Protein AF-A0A832X0F0-F1 (afdb_monomer_lite)

Structure (mmCIF, N/CA/C/O backbone):
data_AF-A0A832X0F0-F1
#
_entry.id   AF-A0A832X0F0-F1
#
loop_
_atom_site.group_PDB
_atom_site.id
_atom_site.type_symbol
_atom_site.label_atom_id
_atom_site.label_alt_id
_atom_site.label_comp_id
_atom_site.label_asym_id
_atom_site.label_entity_id
_atom_site.label_seq_id
_atom_site.pdbx_PDB_ins_code
_atom_site.Cartn_x
_atom_site.Cartn_y
_atom_site.Cartn_z
_atom_site.occupancy
_atom_site.B_iso_or_equiv
_atom_site.auth_seq_id
_atom_site.auth_comp_id
_atom_site.auth_asym_id
_atom_site.auth_atom_id
_atom_site.pdbx_PDB_model_num
ATOM 1 N N . MET A 1 1 ? -17.714 -4.059 -1.000 1.00 91.06 1 MET A N 1
ATOM 2 C CA . MET A 1 1 ? -16.433 -3.688 -1.627 1.00 91.06 1 MET A CA 1
ATOM 3 C C . MET A 1 1 ? -15.461 -4.857 -1.557 1.00 91.06 1 MET A C 1
ATOM 5 O O . MET A 1 1 ? -15.333 -5.457 -0.491 1.00 91.06 1 MET A O 1
ATOM 9 N N . LYS A 1 2 ? -14.764 -5.145 -2.657 1.00 96.94 2 LYS A N 1
ATOM 10 C CA . LYS A 1 2 ? -13.580 -6.004 -2.728 1.00 96.94 2 LYS A CA 1
ATOM 11 C C . LYS A 1 2 ? -12.400 -5.226 -3.321 1.00 96.94 2 LYS A C 1
ATOM 13 O O . LYS A 1 2 ? -12.539 -4.623 -4.378 1.00 96.94 2 LYS A O 1
ATOM 18 N N . ILE A 1 3 ? -11.250 -5.213 -2.651 1.00 98.25 3 ILE A N 1
ATOM 19 C CA . ILE A 1 3 ? -10.052 -4.456 -3.069 1.00 98.25 3 ILE A CA 1
ATOM 20 C C . ILE A 1 3 ? -8.960 -5.403 -3.583 1.00 98.25 3 ILE A C 1
ATOM 22 O O . ILE A 1 3 ? -8.649 -6.402 -2.936 1.00 98.25 3 ILE A O 1
ATOM 26 N N . ALA A 1 4 ? -8.346 -5.086 -4.722 1.00 98.31 4 ALA A N 1
ATOM 27 C CA . ALA A 1 4 ? -7.072 -5.683 -5.105 1.00 98.31 4 ALA A CA 1
ATOM 28 C C . ALA A 1 4 ? -5.912 -4.929 -4.443 1.00 98.31 4 ALA A C 1
ATOM 30 O O . ALA A 1 4 ? -5.816 -3.708 -4.574 1.00 98.31 4 ALA A O 1
ATOM 31 N N . LEU A 1 5 ? -5.047 -5.663 -3.744 1.00 98.50 5 LEU A N 1
ATOM 32 C CA . LEU A 1 5 ? -3.832 -5.154 -3.112 1.00 98.50 5 LEU A CA 1
ATOM 33 C C . LEU A 1 5 ? -2.629 -5.719 -3.862 1.00 98.50 5 LEU A C 1
ATOM 35 O O . LEU A 1 5 ? -2.293 -6.892 -3.711 1.00 98.50 5 LEU A O 1
ATOM 39 N N . ASP A 1 6 ? -2.008 -4.889 -4.688 1.00 97.62 6 ASP A N 1
ATOM 40 C CA . ASP A 1 6 ? -0.905 -5.279 -5.554 1.00 97.62 6 ASP A CA 1
ATOM 41 C C . ASP A 1 6 ? 0.408 -4.629 -5.112 1.00 97.62 6 ASP A C 1
ATOM 43 O O . ASP A 1 6 ? 0.458 -3.435 -4.812 1.00 97.62 6 ASP A O 1
ATOM 47 N N . ARG A 1 7 ? 1.485 -5.418 -5.089 1.00 96.44 7 ARG A N 1
ATOM 48 C CA . ARG A 1 7 ? 2.845 -4.907 -4.878 1.00 96.44 7 ARG A CA 1
ATOM 49 C C . ARG A 1 7 ? 3.513 -4.643 -6.219 1.00 96.44 7 ARG A C 1
ATOM 51 O O . ARG A 1 7 ? 3.455 -5.497 -7.105 1.00 96.44 7 ARG A O 1
ATOM 58 N N . GLY A 1 8 ? 4.248 -3.549 -6.341 1.00 94.06 8 GLY A N 1
ATOM 59 C CA . GLY A 1 8 ? 5.190 -3.381 -7.440 1.00 94.06 8 GLY A CA 1
ATOM 60 C C . GLY A 1 8 ? 6.175 -4.555 -7.533 1.00 94.06 8 GLY A C 1
ATOM 61 O O . GLY A 1 8 ? 6.558 -5.141 -6.515 1.00 94.06 8 GLY A O 1
ATOM 62 N N . HIS A 1 9 ? 6.594 -4.884 -8.757 1.00 95.88 9 HIS A N 1
ATOM 63 C CA . HIS A 1 9 ? 7.715 -5.799 -9.025 1.00 95.88 9 HIS A CA 1
ATOM 64 C C . HIS A 1 9 ? 7.503 -7.252 -8.532 1.00 95.88 9 HIS A C 1
ATOM 66 O O . HIS A 1 9 ? 6.384 -7.771 -8.564 1.00 95.88 9 HIS A O 1
ATOM 72 N N . ALA A 1 10 ? 8.584 -7.929 -8.115 1.00 96.06 10 ALA A N 1
ATOM 73 C CA . ALA A 1 10 ? 8.652 -9.336 -7.697 1.00 96.06 10 ALA A CA 1
ATOM 74 C C . ALA A 1 10 ? 8.361 -10.378 -8.791 1.00 96.06 10 ALA A C 1
ATOM 76 O O . ALA A 1 10 ? 7.975 -11.505 -8.470 1.00 96.06 10 ALA A O 1
ATOM 77 N N . ALA A 1 11 ? 8.540 -10.021 -10.061 1.00 96.19 11 ALA A N 1
ATOM 78 C CA . ALA A 1 11 ? 8.387 -10.934 -11.187 1.00 96.19 11 ALA A CA 1
ATOM 79 C C . ALA A 1 11 ? 9.744 -11.262 -11.822 1.00 96.19 11 ALA A C 1
ATOM 81 O O . ALA A 1 11 ? 10.676 -10.466 -11.768 1.00 96.19 11 ALA A O 1
ATOM 82 N N . ILE A 1 12 ? 9.846 -12.437 -12.440 1.00 96.06 12 ILE A N 1
ATOM 83 C CA . ILE A 1 12 ? 11.002 -12.807 -13.260 1.00 96.06 12 ILE A CA 1
ATOM 84 C C . ILE A 1 12 ? 10.729 -12.352 -14.692 1.00 96.06 12 ILE A C 1
ATOM 86 O O . ILE A 1 12 ? 9.667 -12.649 -15.243 1.00 96.06 12 ILE A O 1
ATOM 90 N N . ASN A 1 13 ? 11.681 -11.640 -15.288 1.00 94.88 13 ASN A N 1
ATOM 91 C CA . ASN A 1 13 ? 11.659 -11.310 -16.703 1.00 94.88 13 ASN A CA 1
ATOM 92 C C . ASN A 1 13 ? 11.733 -12.614 -17.520 1.00 94.88 13 ASN A C 1
ATOM 94 O O . ASN A 1 13 ? 12.712 -13.352 -17.375 1.00 94.88 13 ASN A O 1
ATOM 98 N N . PRO A 1 14 ? 10.735 -12.918 -18.366 1.00 94.19 14 PRO A N 1
ATOM 99 C CA . PRO A 1 14 ? 10.694 -14.176 -19.107 1.00 94.19 14 PRO A CA 1
ATOM 100 C C . PRO A 1 14 ? 11.805 -14.298 -20.159 1.00 94.19 14 PRO A C 1
ATOM 102 O O . PRO A 1 14 ? 12.195 -15.414 -20.488 1.00 94.19 14 PRO A O 1
ATOM 105 N N . ASP A 1 15 ? 12.337 -13.177 -20.651 1.00 95.25 15 ASP A N 1
ATOM 106 C CA . ASP A 1 15 ? 13.356 -13.149 -21.701 1.00 95.25 15 ASP A CA 1
ATOM 107 C C . ASP A 1 15 ? 14.773 -13.292 -21.132 1.00 95.25 15 ASP A C 1
ATOM 109 O O . ASP A 1 15 ? 15.651 -13.875 -21.766 1.00 95.25 15 ASP A O 1
ATOM 113 N N . THR A 1 16 ? 15.018 -12.751 -19.935 1.00 95.88 16 THR A N 1
ATOM 114 C CA . THR A 1 16 ? 16.370 -12.682 -19.346 1.00 95.88 16 THR A CA 1
ATOM 115 C C . THR A 1 16 ? 16.552 -13.544 -18.101 1.00 95.88 16 THR A C 1
ATOM 117 O O . THR A 1 16 ? 17.680 -13.730 -17.649 1.00 95.88 16 THR A O 1
ATOM 120 N N . GLY A 1 17 ? 15.465 -14.038 -17.502 1.00 95.38 17 GLY A N 1
ATOM 121 C CA . GLY A 1 17 ? 15.493 -14.723 -16.208 1.00 95.38 17 GLY A CA 1
ATOM 122 C C . GLY A 1 17 ? 15.828 -13.806 -15.025 1.00 95.38 17 GLY A C 1
ATOM 123 O O . GLY A 1 17 ? 15.947 -14.280 -13.895 1.00 95.38 17 GLY A O 1
ATOM 124 N N . TRP A 1 18 ? 15.979 -12.497 -15.253 1.00 96.00 18 TRP A N 1
ATOM 125 C CA . TRP A 1 18 ? 16.276 -11.531 -14.202 1.00 96.00 18 TRP A CA 1
ATOM 126 C C . TRP A 1 18 ? 15.060 -11.332 -13.295 1.00 96.00 18 TRP A C 1
ATOM 128 O O . TRP A 1 18 ? 13.963 -11.036 -13.768 1.00 96.00 18 TRP A O 1
ATOM 138 N N . PHE A 1 19 ? 15.250 -11.488 -11.988 1.00 97.00 19 PHE A N 1
ATOM 139 C CA . PHE A 1 19 ? 14.234 -11.153 -10.996 1.00 97.00 19 PHE A CA 1
ATOM 140 C C . PHE A 1 19 ? 14.183 -9.641 -10.799 1.00 97.00 19 PHE A C 1
ATOM 142 O O . PHE A 1 19 ? 15.223 -9.045 -10.541 1.00 97.00 19 PHE A O 1
ATOM 149 N N . ASP A 1 20 ? 12.990 -9.055 -10.871 1.00 97.25 20 ASP A N 1
ATOM 150 C CA . ASP A 1 20 ? 12.751 -7.630 -10.662 1.00 97.25 20 ASP A CA 1
ATOM 151 C C . ASP A 1 20 ? 12.514 -7.306 -9.181 1.00 97.25 20 ASP A C 1
ATOM 153 O O . ASP A 1 20 ? 11.427 -7.591 -8.656 1.00 97.25 20 ASP A O 1
ATOM 157 N N . PRO A 1 21 ? 13.495 -6.705 -8.481 1.00 97.62 21 PRO A N 1
ATOM 158 C CA . PRO A 1 21 ? 13.312 -6.303 -7.100 1.00 97.62 21 PRO A CA 1
ATOM 159 C C . PRO A 1 21 ? 12.627 -4.932 -6.965 1.00 97.62 21 PRO A C 1
ATOM 161 O O . PRO A 1 21 ? 12.306 -4.534 -5.839 1.00 97.62 21 PRO A O 1
ATOM 164 N N . GLY A 1 22 ? 12.428 -4.207 -8.070 1.00 97.56 22 GLY A N 1
ATOM 165 C CA . GLY A 1 22 ? 12.189 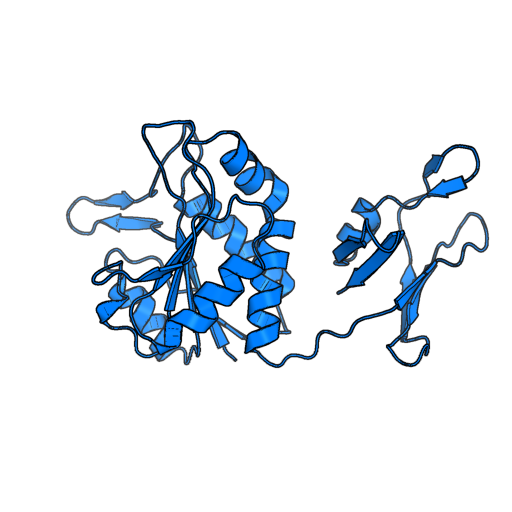-2.767 -8.061 1.00 97.56 22 GLY A CA 1
ATOM 166 C C . GLY A 1 22 ? 13.413 -1.983 -7.596 1.00 97.56 22 GLY A C 1
ATOM 167 O O . GLY A 1 22 ? 14.557 -2.412 -7.768 1.00 97.56 22 GLY A O 1
ATOM 168 N N . ALA A 1 23 ? 13.189 -0.822 -6.992 1.00 98.25 23 ALA A N 1
ATOM 169 C CA . ALA A 1 23 ? 14.255 -0.022 -6.415 1.00 98.25 23 ALA A CA 1
ATOM 170 C C . ALA A 1 23 ? 14.973 -0.745 -5.257 1.00 98.25 23 ALA A C 1
ATOM 172 O O . ALA A 1 23 ? 14.368 -1.462 -4.455 1.00 98.25 23 ALA A O 1
ATOM 173 N N . VAL A 1 24 ? 16.289 -0.525 -5.145 1.00 98.25 24 VAL A N 1
ATOM 174 C CA . VAL A 1 24 ? 17.159 -1.196 -4.165 1.00 98.25 24 VAL A CA 1
ATOM 175 C C . VAL A 1 24 ? 17.975 -0.175 -3.375 1.00 98.25 24 VAL A C 1
ATOM 177 O O . VAL A 1 24 ? 18.575 0.732 -3.949 1.00 98.25 24 VAL A O 1
ATOM 180 N N . ASN A 1 25 ? 18.038 -0.350 -2.053 1.00 97.81 25 ASN A N 1
ATOM 181 C CA . ASN A 1 25 ? 18.953 0.370 -1.167 1.00 97.81 25 ASN A CA 1
ATOM 182 C C . ASN A 1 25 ? 19.651 -0.622 -0.222 1.00 97.81 25 ASN A C 1
ATOM 184 O O . ASN A 1 25 ? 19.080 -1.071 0.779 1.00 97.81 25 ASN A O 1
ATOM 188 N N . GLY A 1 26 ? 20.889 -0.999 -0.556 1.00 96.50 26 GLY A N 1
ATOM 189 C CA . GLY A 1 26 ? 21.634 -2.026 0.169 1.00 96.50 26 GLY A CA 1
ATOM 190 C C . GLY A 1 26 ? 20.894 -3.365 0.148 1.00 96.50 26 GLY A C 1
ATOM 191 O O . GLY A 1 26 ? 20.701 -3.953 -0.908 1.00 96.50 26 GLY A O 1
ATOM 192 N N . LYS A 1 27 ? 20.463 -3.843 1.321 1.00 97.56 27 LYS A N 1
ATOM 193 C CA . LYS A 1 27 ? 19.698 -5.097 1.469 1.00 97.56 27 LYS A CA 1
ATOM 194 C C . LYS A 1 27 ? 18.180 -4.933 1.319 1.00 97.56 27 LYS A C 1
ATOM 196 O O . LYS A 1 27 ? 17.451 -5.920 1.417 1.00 97.56 27 LYS A O 1
ATOM 201 N N . TYR A 1 28 ? 17.692 -3.701 1.190 1.00 98.44 28 TYR A N 1
ATOM 202 C CA . TYR A 1 28 ? 16.266 -3.403 1.127 1.00 98.44 28 TYR A CA 1
ATOM 203 C C . TYR A 1 28 ? 15.821 -3.303 -0.326 1.00 98.44 28 TYR A C 1
ATOM 205 O O . TYR A 1 28 ? 16.454 -2.612 -1.122 1.00 98.44 28 TYR A O 1
ATOM 213 N N . HIS A 1 29 ? 14.719 -3.973 -0.640 1.00 98.62 29 HIS A N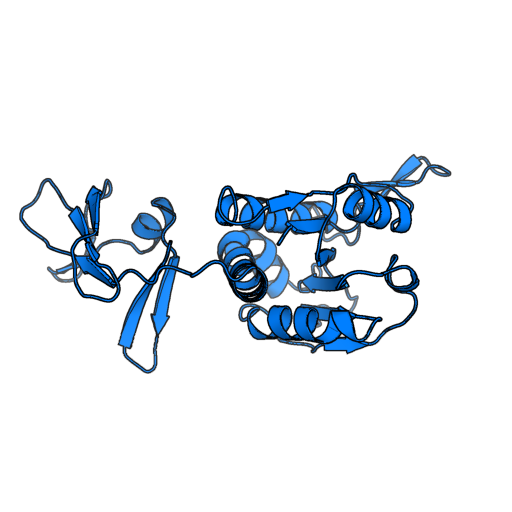 1
ATOM 214 C CA . HIS A 1 29 ? 14.164 -4.057 -1.983 1.00 98.62 29 HIS A CA 1
ATOM 215 C C . HIS A 1 29 ? 12.715 -3.572 -1.950 1.00 98.62 29 HIS A C 1
ATOM 217 O O . HIS A 1 29 ? 11.963 -3.934 -1.037 1.00 98.62 29 HIS A O 1
ATOM 223 N N . GLU A 1 30 ? 12.329 -2.768 -2.934 1.00 98.75 30 GLU A N 1
ATOM 224 C CA . GLU A 1 30 ? 10.995 -2.182 -3.059 1.00 98.75 30 GLU A CA 1
ATOM 225 C C . GLU A 1 30 ? 9.898 -3.240 -2.949 1.00 98.75 30 GLU A C 1
ATOM 227 O O . GLU A 1 30 ? 9.003 -3.112 -2.112 1.00 98.75 30 GLU A O 1
ATOM 232 N N . HIS A 1 31 ? 10.008 -4.328 -3.715 1.00 98.31 31 HIS A N 1
ATOM 233 C CA . HIS A 1 31 ? 8.974 -5.360 -3.746 1.00 98.31 31 HIS A CA 1
ATOM 234 C C . HIS A 1 31 ? 8.683 -5.962 -2.357 1.00 98.31 31 HIS A C 1
ATOM 236 O O . HIS A 1 31 ? 7.541 -6.298 -2.038 1.00 98.31 31 HIS A O 1
ATOM 242 N N . ALA A 1 32 ? 9.716 -6.100 -1.519 1.00 98.62 32 ALA A N 1
ATOM 243 C CA . ALA A 1 32 ? 9.612 -6.679 -0.185 1.00 98.62 32 ALA A CA 1
ATOM 244 C C . ALA A 1 32 ? 9.023 -5.679 0.818 1.00 98.62 32 ALA A C 1
ATOM 246 O O . ALA A 1 32 ? 8.212 -6.049 1.667 1.00 98.62 32 ALA A O 1
ATOM 247 N N . LEU A 1 33 ? 9.399 -4.403 0.709 1.00 98.75 33 LEU A N 1
ATOM 248 C CA . LEU A 1 33 ? 8.846 -3.335 1.539 1.00 98.75 33 LEU A CA 1
ATOM 249 C C . LEU A 1 33 ? 7.360 -3.097 1.219 1.00 98.75 33 LEU A C 1
ATOM 251 O O . LEU A 1 33 ? 6.552 -3.012 2.145 1.00 98.75 33 LEU A O 1
ATOM 255 N N . ALA A 1 34 ? 6.990 -3.069 -0.066 1.00 98.69 34 ALA A N 1
ATOM 256 C CA . ALA A 1 34 ? 5.602 -2.958 -0.512 1.00 98.69 34 ALA A CA 1
ATOM 257 C C . ALA A 1 34 ? 4.759 -4.152 -0.034 1.00 98.69 34 ALA A C 1
ATOM 259 O O . ALA A 1 34 ? 3.673 -3.954 0.514 1.00 98.69 34 ALA A O 1
ATOM 260 N N . GLN A 1 35 ? 5.284 -5.383 -0.144 1.00 98.62 35 GLN A N 1
ATOM 261 C CA . GLN A 1 35 ? 4.612 -6.568 0.400 1.00 98.62 35 GLN A CA 1
ATOM 262 C C . GLN A 1 35 ? 4.380 -6.448 1.908 1.00 98.62 35 GLN A C 1
ATOM 264 O O . GLN A 1 35 ? 3.277 -6.712 2.371 1.00 98.62 35 GLN A O 1
ATOM 269 N N . GLY A 1 36 ? 5.381 -5.994 2.668 1.00 98.62 36 GLY A N 1
ATOM 270 C CA . GLY A 1 36 ? 5.240 -5.828 4.113 1.00 98.62 36 GLY A CA 1
ATOM 271 C C . GLY A 1 36 ? 4.125 -4.852 4.503 1.00 98.62 36 GLY A C 1
ATOM 272 O O . GLY A 1 36 ? 3.456 -5.063 5.509 1.00 98.62 36 GLY A O 1
ATOM 273 N N . VAL A 1 37 ? 3.889 -3.797 3.715 1.00 98.69 37 VAL A N 1
ATOM 274 C CA . VAL A 1 37 ? 2.753 -2.883 3.935 1.00 98.69 37 VAL A CA 1
ATOM 275 C C . VAL A 1 37 ? 1.424 -3.572 3.612 1.00 98.69 37 VAL A C 1
ATOM 277 O O . VAL A 1 37 ? 0.475 -3.450 4.386 1.00 98.69 37 VAL A O 1
ATOM 280 N N . ILE A 1 38 ? 1.353 -4.329 2.512 1.00 98.75 38 ILE A N 1
ATOM 281 C CA . ILE A 1 38 ? 0.160 -5.105 2.136 1.00 98.75 38 ILE A CA 1
ATOM 282 C C . ILE A 1 38 ? -0.194 -6.138 3.209 1.00 98.75 38 ILE A C 1
ATOM 284 O O . ILE A 1 38 ? -1.366 -6.260 3.561 1.00 98.75 38 ILE A O 1
ATOM 288 N N . ASP A 1 39 ? 0.794 -6.830 3.773 1.00 98.50 39 ASP A N 1
ATOM 289 C CA . ASP A 1 39 ? 0.580 -7.809 4.841 1.00 98.50 39 ASP A CA 1
ATOM 290 C C . ASP A 1 39 ? -0.067 -7.162 6.075 1.00 98.50 39 ASP A C 1
ATOM 292 O O . ASP A 1 39 ? -1.009 -7.716 6.647 1.00 98.50 39 ASP A O 1
ATOM 296 N N . GLU A 1 40 ? 0.377 -5.960 6.460 1.00 96.94 40 GLU A N 1
ATOM 297 C CA . GLU A 1 40 ? -0.234 -5.205 7.561 1.00 96.94 40 GLU A CA 1
ATOM 298 C C . GLU A 1 40 ? -1.649 -4.707 7.231 1.00 96.94 40 GLU A C 1
ATOM 300 O O . GLU A 1 40 ? -2.528 -4.735 8.097 1.00 96.94 40 GLU A O 1
ATOM 305 N N . ILE A 1 41 ? -1.914 -4.302 5.983 1.00 97.75 41 ILE A N 1
ATOM 306 C CA . ILE A 1 41 ? -3.275 -3.961 5.537 1.00 97.75 41 ILE A CA 1
ATOM 307 C C . ILE A 1 41 ? -4.179 -5.191 5.668 1.00 97.75 41 ILE A C 1
ATOM 309 O O . ILE A 1 41 ? -5.243 -5.103 6.279 1.00 97.75 41 ILE A O 1
ATOM 313 N N . ILE A 1 42 ? -3.744 -6.345 5.151 1.00 97.69 42 ILE A N 1
ATOM 314 C CA . ILE A 1 42 ? -4.502 -7.602 5.178 1.00 97.69 42 ILE A CA 1
ATOM 315 C C . ILE A 1 42 ? -4.852 -7.999 6.609 1.00 97.69 42 ILE A C 1
ATOM 317 O O . ILE A 1 42 ? -6.008 -8.327 6.871 1.00 97.69 42 ILE A O 1
ATOM 321 N N . LYS A 1 43 ? -3.896 -7.933 7.545 1.00 91.69 43 LYS A N 1
ATOM 322 C CA . LYS A 1 43 ? -4.152 -8.228 8.966 1.00 91.69 43 LYS A CA 1
ATOM 323 C C . LYS A 1 43 ? -5.301 -7.387 9.524 1.00 91.69 43 LYS A C 1
ATOM 325 O O . LYS A 1 43 ? -6.152 -7.927 10.223 1.00 91.69 43 LYS A O 1
ATOM 330 N N . LYS A 1 44 ? -5.343 -6.095 9.189 1.00 87.56 44 LYS A N 1
ATOM 331 C CA . LYS A 1 44 ? -6.329 -5.132 9.707 1.00 87.56 44 LYS A CA 1
ATOM 332 C C . LYS A 1 44 ? -7.708 -5.264 9.069 1.00 87.56 44 LYS A C 1
ATOM 334 O O . LYS A 1 44 ? -8.712 -5.054 9.745 1.00 87.56 44 LYS A O 1
ATOM 339 N N . ILE A 1 45 ? -7.768 -5.604 7.782 1.00 91.50 45 ILE A N 1
ATOM 340 C CA . ILE A 1 45 ? -9.040 -5.709 7.052 1.00 91.50 45 ILE A CA 1
ATOM 341 C C . ILE A 1 45 ? -9.620 -7.122 7.025 1.00 91.50 45 ILE A C 1
ATOM 343 O O . ILE A 1 45 ? -10.742 -7.308 6.548 1.00 91.50 45 ILE A O 1
ATOM 347 N N . LYS A 1 46 ? -8.876 -8.124 7.508 1.00 88.75 46 LYS A N 1
ATOM 348 C CA . LYS A 1 46 ? -9.320 -9.519 7.545 1.00 88.75 46 LYS A CA 1
ATOM 349 C C . LYS A 1 46 ? -10.699 -9.613 8.203 1.00 88.75 46 LYS A C 1
ATOM 351 O O . LYS A 1 46 ? -10.911 -9.078 9.285 1.00 88.75 46 LYS A O 1
ATOM 356 N N . ASN A 1 47 ? -11.631 -10.295 7.540 1.00 86.38 47 ASN A N 1
ATOM 357 C CA . ASN A 1 47 ? -13.039 -10.446 7.943 1.00 86.38 47 ASN A CA 1
ATOM 358 C C . ASN A 1 47 ? -13.883 -9.152 7.957 1.00 86.38 47 ASN A C 1
ATOM 360 O O . ASN A 1 47 ? -15.081 -9.238 8.208 1.00 86.38 47 ASN A O 1
ATOM 364 N N . LYS A 1 48 ? -13.302 -7.978 7.670 1.00 87.88 48 LYS A N 1
ATOM 365 C CA . LYS A 1 48 ? -14.010 -6.688 7.584 1.00 87.88 48 LYS A CA 1
ATOM 366 C C . LYS A 1 48 ? -14.248 -6.271 6.127 1.00 87.88 48 LYS A C 1
ATOM 368 O O . LYS A 1 48 ? -15.333 -5.821 5.775 1.00 87.88 48 LYS A O 1
ATOM 373 N N . ILE A 1 49 ? -13.237 -6.432 5.269 1.00 92.62 49 ILE A N 1
ATOM 374 C CA . ILE A 1 49 ? -13.273 -6.051 3.851 1.00 92.62 49 ILE A CA 1
ATOM 375 C C . ILE A 1 49 ? -12.715 -7.204 3.015 1.00 92.62 49 ILE A C 1
ATOM 377 O O . ILE A 1 49 ? -11.638 -7.730 3.298 1.00 92.62 49 ILE A O 1
ATOM 381 N N . ASN A 1 50 ? -13.434 -7.585 1.957 1.00 96.56 50 ASN A N 1
ATOM 382 C CA . ASN A 1 50 ? -12.961 -8.601 1.021 1.00 96.56 50 ASN A CA 1
ATOM 383 C C . ASN A 1 50 ? -11.754 -8.074 0.238 1.00 96.56 50 ASN A C 1
ATOM 385 O O . ASN A 1 50 ? -11.747 -6.929 -0.214 1.00 96.56 50 ASN A O 1
ATOM 389 N N . PHE A 1 51 ? -10.751 -8.917 0.015 1.00 98.38 51 PHE A N 1
ATOM 390 C CA . PHE A 1 51 ? -9.564 -8.531 -0.742 1.00 98.38 51 PHE A CA 1
ATOM 391 C C . PHE A 1 51 ? -9.101 -9.635 -1.692 1.00 98.38 51 PHE A C 1
ATOM 393 O O . PHE A 1 51 ? -9.528 -10.788 -1.599 1.00 98.38 51 PHE A O 1
ATOM 400 N N . PHE A 1 52 ? -8.235 -9.260 -2.625 1.00 98.50 52 PHE A N 1
ATOM 401 C CA . PHE A 1 52 ? -7.502 -10.158 -3.508 1.00 98.50 52 PHE A CA 1
ATOM 402 C C . PHE A 1 52 ? -6.070 -9.640 -3.670 1.00 98.50 52 PHE A C 1
ATOM 404 O O . PHE A 1 52 ? -5.857 -8.432 -3.743 1.00 98.50 52 PHE A O 1
ATOM 411 N N . VAL A 1 53 ? -5.094 -10.543 -3.726 1.00 98.25 53 VAL A N 1
ATOM 412 C CA . VAL A 1 53 ? -3.687 -10.207 -3.981 1.00 98.25 53 VAL A CA 1
ATOM 413 C C . VAL A 1 53 ? -3.304 -10.847 -5.315 1.00 98.25 53 VAL A C 1
ATOM 415 O O . VAL A 1 53 ? -3.204 -12.076 -5.364 1.00 98.25 53 VAL A O 1
ATOM 418 N N . PRO A 1 54 ? -3.131 -10.060 -6.394 1.00 96.25 54 PRO A N 1
ATOM 419 C CA . PRO A 1 54 ? -2.701 -10.583 -7.687 1.00 96.25 54 PRO A CA 1
ATOM 420 C C . PRO A 1 54 ? -1.344 -11.277 -7.603 1.00 96.25 54 PRO A C 1
ATOM 422 O O . PRO A 1 54 ? -0.478 -10.898 -6.804 1.00 96.25 54 PRO A O 1
ATOM 425 N N . LYS A 1 55 ? -1.123 -12.278 -8.457 1.00 93.50 55 LYS A N 1
ATOM 426 C CA . LYS A 1 55 ? 0.198 -12.904 -8.554 1.00 93.50 55 LYS A CA 1
ATOM 427 C C . LYS A 1 55 ? 1.199 -11.931 -9.188 1.00 93.50 55 LYS A C 1
ATOM 429 O O . LYS A 1 55 ? 0.835 -11.157 -10.074 1.00 93.50 55 LYS A O 1
ATOM 434 N N . PRO A 1 56 ? 2.477 -11.956 -8.777 1.00 92.00 56 PRO A N 1
ATOM 435 C CA . PRO A 1 56 ? 3.515 -11.226 -9.488 1.00 92.00 56 PRO A CA 1
ATOM 436 C C . PRO A 1 56 ? 3.707 -11.804 -10.884 1.00 92.00 56 PRO A C 1
ATOM 438 O O . PRO A 1 56 ? 4.042 -12.979 -11.039 1.00 92.00 56 PRO A O 1
ATOM 441 N N . THR A 1 57 ? 3.524 -10.964 -11.893 1.00 93.06 57 THR A N 1
ATOM 442 C CA . THR A 1 57 ? 3.799 -11.287 -13.294 1.00 93.06 57 THR A CA 1
ATOM 443 C C . THR A 1 57 ? 4.543 -10.129 -13.936 1.00 93.06 57 THR A C 1
ATOM 445 O O . THR A 1 57 ? 4.343 -8.975 -13.555 1.00 93.06 57 THR A O 1
ATOM 448 N N . TRP A 1 58 ? 5.401 -10.435 -14.914 1.00 91.38 58 TRP A N 1
ATOM 449 C CA . TRP A 1 58 ? 6.190 -9.418 -15.615 1.00 91.38 58 TRP A CA 1
ATOM 450 C C . TRP A 1 58 ? 5.292 -8.402 -16.336 1.00 91.38 58 TRP A C 1
ATOM 452 O O . TRP A 1 58 ? 5.508 -7.197 -16.245 1.00 91.38 58 TRP A O 1
ATOM 462 N N . ASP A 1 59 ? 4.228 -8.877 -16.992 1.00 90.88 59 ASP A N 1
ATOM 463 C CA . ASP A 1 59 ? 3.198 -7.999 -17.543 1.00 90.88 59 ASP A CA 1
ATOM 464 C C . ASP A 1 59 ? 2.220 -7.555 -16.446 1.00 90.88 59 ASP A C 1
ATOM 466 O O . ASP A 1 59 ? 1.409 -8.343 -15.949 1.00 90.88 59 ASP A O 1
ATOM 470 N N . THR A 1 60 ? 2.262 -6.270 -16.097 1.00 89.81 60 THR A N 1
ATOM 471 C CA . THR A 1 60 ? 1.382 -5.663 -15.088 1.00 89.81 60 THR A CA 1
ATOM 472 C C . THR A 1 60 ? -0.090 -5.650 -15.496 1.00 89.81 60 THR A C 1
ATOM 474 O O . THR A 1 60 ? -0.962 -5.664 -14.627 1.00 89.81 60 THR A O 1
ATOM 477 N N . ARG A 1 61 ? -0.406 -5.721 -16.797 1.00 92.25 61 ARG A N 1
ATOM 478 C CA . ARG A 1 61 ? -1.796 -5.840 -17.275 1.00 92.25 61 ARG A CA 1
ATOM 479 C C . ARG A 1 61 ? -2.417 -7.170 -16.864 1.00 92.25 61 ARG A C 1
ATOM 481 O O . ARG A 1 61 ? -3.611 -7.223 -16.585 1.00 92.25 61 ARG A O 1
ATOM 488 N N . THR A 1 62 ? -1.612 -8.231 -16.786 1.00 94.12 62 THR A N 1
ATOM 489 C CA . THR A 1 62 ? -2.072 -9.552 -16.333 1.00 94.12 62 THR A CA 1
ATOM 490 C C . THR A 1 62 ? -2.520 -9.495 -14.872 1.00 94.12 62 THR A C 1
ATOM 492 O O . THR A 1 62 ? -3.615 -9.951 -14.555 1.00 94.12 62 THR A O 1
ATOM 495 N N . ARG A 1 63 ? -1.750 -8.824 -14.008 1.00 94.94 63 ARG A N 1
ATOM 496 C CA . ARG A 1 63 ? -2.069 -8.617 -12.580 1.00 94.94 63 ARG A CA 1
ATOM 497 C C . ARG A 1 63 ? -3.385 -7.857 -12.399 1.00 94.94 63 ARG A C 1
ATOM 499 O O . ARG A 1 63 ? -4.239 -8.253 -11.606 1.00 94.94 63 ARG A O 1
ATOM 506 N N . TYR A 1 64 ? -3.582 -6.809 -13.200 1.00 94.81 64 TYR A N 1
ATOM 507 C CA . TYR A 1 64 ? -4.840 -6.067 -13.233 1.00 94.81 64 TYR A CA 1
ATOM 508 C C . TYR A 1 64 ? -6.020 -6.940 -13.685 1.00 94.81 64 TYR A C 1
ATOM 510 O O . TYR A 1 64 ? -7.067 -6.961 -13.039 1.00 94.81 64 TYR A O 1
ATOM 518 N N . ASN A 1 65 ? -5.851 -7.713 -14.758 1.00 95.62 65 ASN A N 1
ATOM 519 C CA . ASN A 1 65 ? -6.897 -8.603 -15.258 1.00 95.62 65 ASN A CA 1
ATOM 520 C C . ASN A 1 65 ? -7.264 -9.703 -14.249 1.00 95.62 65 ASN A C 1
ATOM 522 O O . ASN A 1 65 ? -8.446 -10.012 -14.114 1.00 95.62 65 ASN A O 1
ATOM 526 N N . GLU A 1 66 ? -6.300 -10.248 -13.497 1.00 96.50 66 GLU A N 1
ATOM 527 C CA . GLU A 1 66 ? -6.584 -11.183 -12.398 1.00 96.50 66 GLU A CA 1
ATOM 528 C C . GLU A 1 66 ? -7.499 -10.548 -11.340 1.00 96.50 66 GLU A C 1
ATOM 530 O O . GLU A 1 66 ? -8.441 -11.192 -10.873 1.00 96.50 66 GLU A O 1
ATOM 535 N N . ALA A 1 67 ? -7.272 -9.278 -10.983 1.00 97.06 67 ALA A N 1
ATOM 536 C CA . ALA A 1 67 ? -8.136 -8.558 -10.049 1.00 97.06 67 ALA A CA 1
ATOM 537 C C . ALA A 1 67 ? -9.566 -8.384 -10.585 1.00 97.06 67 ALA A C 1
ATOM 539 O O . ALA A 1 67 ? -10.527 -8.595 -9.843 1.00 97.06 67 ALA A O 1
ATOM 540 N N . ILE A 1 68 ? -9.716 -8.057 -11.871 1.00 97.19 68 ILE A N 1
ATOM 541 C CA . ILE A 1 68 ? -11.030 -7.940 -12.519 1.00 97.19 68 ILE A CA 1
ATOM 542 C C . ILE A 1 68 ? -11.755 -9.287 -12.545 1.00 97.19 68 ILE A C 1
ATOM 544 O O . ILE A 1 68 ? -12.919 -9.364 -12.158 1.00 97.19 68 ILE A O 1
ATOM 548 N N . GLN A 1 69 ? -11.066 -10.365 -12.921 1.00 97.62 69 GLN A N 1
ATOM 549 C CA . GLN A 1 69 ? -11.624 -11.723 -12.913 1.00 97.62 69 GLN A CA 1
ATOM 550 C C . GLN A 1 69 ? -12.037 -12.179 -11.506 1.00 97.62 69 GLN A C 1
ATOM 552 O O . GLN A 1 69 ? -12.965 -12.969 -11.357 1.00 97.62 69 GLN A O 1
ATOM 557 N N . ASN A 1 70 ? -11.387 -11.648 -10.468 1.00 98.12 70 ASN A N 1
ATOM 558 C CA . ASN A 1 70 ? -11.734 -11.894 -9.071 1.00 98.12 70 ASN A CA 1
ATOM 559 C C . ASN A 1 70 ? -12.849 -10.980 -8.534 1.00 98.12 70 ASN A C 1
ATOM 561 O O . ASN A 1 70 ? -13.167 -11.069 -7.343 1.00 98.12 70 ASN A O 1
ATOM 565 N N . GLY A 1 71 ? -13.448 -10.128 -9.369 1.00 97.62 71 GLY A N 1
ATOM 566 C CA . GLY A 1 71 ? -14.552 -9.251 -8.983 1.00 97.62 71 GLY A CA 1
ATOM 567 C C . GLY A 1 71 ? -14.137 -8.149 -8.009 1.00 97.62 71 GLY A C 1
ATOM 568 O O . GLY A 1 71 ? -14.877 -7.854 -7.073 1.00 97.62 71 GLY A O 1
ATOM 569 N N . CYS A 1 72 ? -12.930 -7.599 -8.155 1.00 98.19 72 CYS A N 1
ATOM 570 C CA . CYS A 1 72 ? -12.514 -6.439 -7.371 1.00 98.19 72 CYS A CA 1
ATOM 571 C C . CYS A 1 72 ? -13.207 -5.157 -7.854 1.00 98.19 72 CYS A C 1
ATOM 573 O O . CYS A 1 72 ? -13.320 -4.912 -9.051 1.00 98.19 72 CYS A O 1
ATOM 575 N N . ASP A 1 73 ? -13.603 -4.319 -6.898 1.00 97.69 73 ASP A N 1
ATOM 576 C CA . ASP A 1 73 ? -14.226 -3.008 -7.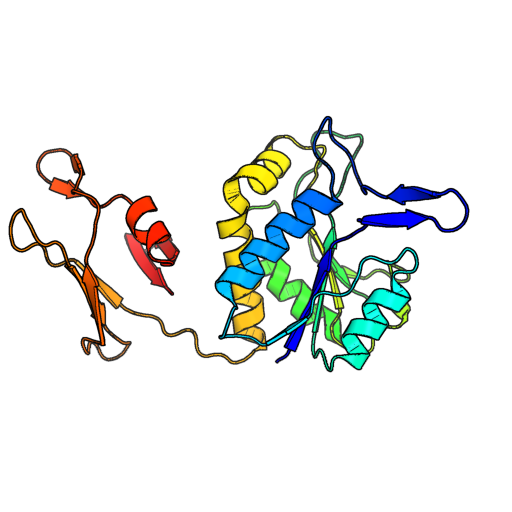105 1.00 97.69 73 ASP A CA 1
ATOM 577 C C . ASP A 1 73 ? -13.188 -1.874 -7.147 1.00 97.69 73 ASP A C 1
ATOM 579 O O . ASP A 1 73 ? -13.458 -0.809 -7.688 1.00 97.69 73 ASP A O 1
ATOM 583 N N . TYR A 1 74 ? -12.007 -2.089 -6.557 1.00 97.81 74 TYR A N 1
ATOM 584 C CA . TYR A 1 74 ? -10.898 -1.131 -6.499 1.00 97.81 74 TYR A CA 1
ATOM 585 C C . TYR A 1 74 ? -9.561 -1.847 -6.730 1.00 97.81 74 TYR A C 1
ATOM 587 O O . TYR A 1 74 ? -9.428 -3.036 -6.425 1.00 97.81 74 TYR A O 1
ATOM 595 N N . TYR A 1 75 ? -8.555 -1.112 -7.207 1.00 97.56 75 TYR A N 1
ATOM 596 C CA . TYR A 1 75 ? -7.181 -1.588 -7.377 1.00 97.56 75 TYR A CA 1
ATOM 597 C C . TYR A 1 75 ? -6.190 -0.617 -6.732 1.00 97.56 75 TYR A C 1
ATOM 599 O O . TYR A 1 75 ? -6.112 0.548 -7.126 1.00 97.56 75 TYR A O 1
ATOM 607 N N . LEU A 1 76 ? -5.423 -1.090 -5.750 1.00 98.06 76 LEU A N 1
ATOM 608 C CA . LEU A 1 76 ? -4.330 -0.348 -5.125 1.00 98.06 76 LEU A CA 1
ATOM 609 C C . LEU A 1 76 ? -3.007 -1.045 -5.442 1.00 98.06 76 LEU A C 1
ATOM 611 O O . LEU A 1 76 ? -2.756 -2.144 -4.951 1.00 98.06 76 LEU A O 1
ATOM 615 N N . CYS A 1 77 ? -2.164 -0.384 -6.231 1.00 97.19 77 CYS A N 1
ATOM 616 C CA . CYS A 1 77 ? -0.802 -0.820 -6.520 1.00 97.19 77 CYS A CA 1
ATOM 617 C C . CYS A 1 77 ? 0.177 0.006 -5.683 1.00 97.19 77 CYS A C 1
ATOM 619 O O . CYS A 1 77 ? 0.170 1.232 -5.793 1.00 97.19 77 CYS A O 1
ATOM 621 N N . ILE A 1 78 ? 0.987 -0.641 -4.845 1.00 98.50 78 ILE A N 1
ATOM 622 C CA . ILE A 1 78 ? 1.966 0.022 -3.975 1.00 98.50 78 ILE A CA 1
ATOM 623 C C . ILE A 1 78 ? 3.374 -0.177 -4.540 1.00 98.50 78 ILE A C 1
ATOM 625 O O . ILE A 1 78 ? 3.862 -1.305 -4.626 1.00 98.50 78 ILE A O 1
ATOM 629 N N . HIS A 1 79 ? 4.013 0.937 -4.866 1.00 98.25 79 HIS A N 1
ATOM 630 C CA . HIS A 1 79 ? 5.406 1.090 -5.265 1.00 98.25 79 HIS A CA 1
ATOM 631 C C . HIS A 1 79 ? 6.166 1.939 -4.240 1.00 98.25 79 HIS A C 1
ATOM 633 O O . HIS A 1 79 ? 5.567 2.522 -3.328 1.00 98.25 79 HIS A O 1
ATOM 639 N N . ILE A 1 80 ? 7.493 1.965 -4.342 1.00 98.75 80 ILE A N 1
ATOM 640 C CA . ILE A 1 80 ? 8.359 2.804 -3.511 1.00 98.75 80 ILE A CA 1
ATOM 641 C C . ILE A 1 80 ? 9.399 3.465 -4.406 1.00 98.75 80 ILE A C 1
ATOM 643 O O . ILE A 1 80 ? 10.299 2.807 -4.928 1.00 98.75 80 ILE A O 1
ATOM 647 N N . ASN A 1 81 ? 9.330 4.789 -4.487 1.00 98.25 81 ASN A N 1
ATOM 648 C CA . ASN A 1 81 ? 10.215 5.585 -5.318 1.00 98.25 81 ASN A CA 1
ATOM 649 C C . ASN A 1 81 ? 11.698 5.405 -4.947 1.00 98.25 81 ASN A C 1
ATOM 651 O O . ASN A 1 81 ? 12.079 5.127 -3.806 1.00 98.25 81 ASN A O 1
ATOM 655 N N . ALA A 1 82 ? 12.565 5.742 -5.899 1.00 97.94 82 ALA A N 1
ATOM 656 C CA . ALA A 1 82 ? 13.965 6.054 -5.651 1.00 97.94 82 ALA A CA 1
ATOM 657 C C . ALA A 1 82 ? 14.382 7.306 -6.421 1.00 97.94 82 ALA A C 1
ATOM 659 O O . ALA A 1 82 ? 13.829 7.649 -7.462 1.00 97.94 82 ALA A O 1
ATOM 660 N N . SER A 1 83 ? 15.386 7.996 -5.896 1.00 98.12 83 SER A N 1
ATOM 661 C CA . SER A 1 83 ? 15.988 9.161 -6.537 1.00 98.12 83 SER A CA 1
ATOM 662 C C . SER A 1 83 ? 17.474 9.217 -6.231 1.00 98.12 83 SER A C 1
ATOM 664 O O . SER A 1 83 ? 17.894 8.884 -5.120 1.00 98.12 83 SER A O 1
ATOM 666 N N . THR A 1 84 ? 18.257 9.695 -7.197 1.00 97.12 84 THR A N 1
ATOM 667 C CA . THR A 1 84 ? 19.672 10.041 -6.999 1.00 97.12 84 THR A CA 1
ATOM 668 C C . THR A 1 84 ? 19.839 11.235 -6.056 1.00 97.12 84 THR A C 1
ATOM 670 O O . THR A 1 84 ? 20.878 11.374 -5.416 1.00 97.12 84 THR A O 1
ATOM 673 N N . ASN A 1 85 ? 18.808 12.075 -5.913 1.00 97.31 85 ASN A N 1
ATOM 674 C CA . ASN A 1 85 ? 18.749 13.094 -4.875 1.00 97.31 85 ASN A CA 1
ATOM 675 C C . ASN A 1 85 ? 18.261 12.463 -3.563 1.00 97.31 85 ASN A C 1
ATOM 677 O O . ASN A 1 85 ? 17.059 12.280 -3.367 1.00 97.31 85 ASN A O 1
ATOM 681 N N . ALA A 1 86 ? 19.185 12.192 -2.639 1.00 93.75 86 ALA A N 1
ATOM 682 C CA . ALA A 1 86 ? 18.880 11.594 -1.336 1.00 93.75 86 ALA A CA 1
ATOM 683 C C . ALA A 1 86 ? 17.912 12.432 -0.468 1.00 93.75 86 ALA A C 1
ATOM 685 O O . ALA A 1 86 ? 17.296 11.907 0.461 1.00 93.75 86 ALA A O 1
ATOM 686 N N . SER A 1 87 ? 17.740 13.728 -0.757 1.00 97.06 87 SER A N 1
ATOM 687 C CA . SER A 1 87 ? 16.770 14.590 -0.069 1.00 97.06 87 SER A CA 1
ATOM 688 C C . SER A 1 87 ? 15.338 14.454 -0.602 1.00 97.06 87 SER A C 1
ATOM 690 O O . SER A 1 87 ? 14.412 14.926 0.064 1.00 97.06 87 SER A O 1
ATOM 692 N N . ALA A 1 88 ? 15.125 13.824 -1.765 1.00 98.44 88 ALA A N 1
ATOM 693 C CA . ALA A 1 88 ? 13.785 13.530 -2.272 1.00 98.44 88 ALA A CA 1
ATOM 694 C C . ALA A 1 88 ? 13.054 12.602 -1.295 1.00 98.44 88 ALA A C 1
ATOM 696 O O . ALA A 1 88 ? 13.598 11.590 -0.873 1.00 98.44 88 ALA A O 1
ATOM 697 N N . ASN A 1 89 ? 11.845 12.978 -0.892 1.00 98.62 89 ASN A N 1
ATOM 698 C CA . ASN A 1 89 ? 11.045 12.251 0.088 1.00 98.62 89 ASN A CA 1
ATOM 699 C C . ASN A 1 89 ? 9.558 12.526 -0.141 1.00 98.62 89 ASN A C 1
ATOM 701 O O . ASN A 1 89 ? 9.194 13.450 -0.877 1.00 98.62 89 ASN A O 1
ATOM 705 N N . GLY A 1 90 ? 8.716 11.762 0.542 1.00 98.50 90 GLY A N 1
ATOM 706 C CA . GLY A 1 90 ? 7.271 11.886 0.502 1.00 98.50 90 GLY A CA 1
ATOM 707 C C . GLY A 1 90 ? 6.602 10.884 -0.422 1.00 98.50 90 GLY A C 1
ATOM 708 O O . GLY A 1 90 ? 7.237 10.266 -1.271 1.00 98.50 90 GLY A O 1
ATOM 709 N N . ALA A 1 91 ? 5.296 10.746 -0.245 1.00 98.69 91 ALA A N 1
ATOM 710 C CA . ALA A 1 91 ? 4.460 9.867 -1.038 1.00 98.69 91 ALA A CA 1
ATOM 711 C C . ALA A 1 91 ? 3.695 10.655 -2.102 1.00 98.69 91 ALA A C 1
ATOM 713 O O . ALA A 1 91 ? 3.392 11.838 -1.921 1.00 98.69 91 ALA A O 1
ATOM 714 N N . GLU A 1 92 ? 3.361 9.990 -3.196 1.00 98.06 92 GLU A N 1
ATOM 715 C CA . GLU A 1 92 ? 2.502 10.508 -4.256 1.00 98.06 92 GLU A CA 1
ATOM 716 C C . GLU A 1 92 ? 1.593 9.402 -4.780 1.00 98.06 92 GLU A C 1
ATOM 718 O O . GLU A 1 92 ? 1.937 8.224 -4.727 1.00 98.06 92 GLU A O 1
ATOM 723 N N . CYS A 1 93 ? 0.426 9.776 -5.298 1.00 97.56 93 CYS A N 1
ATOM 724 C CA . CYS A 1 93 ? -0.489 8.813 -5.896 1.00 97.56 93 CYS A CA 1
ATOM 725 C C . CYS A 1 93 ? -0.843 9.222 -7.320 1.00 97.56 93 CYS A C 1
ATOM 727 O O . CYS A 1 93 ? -1.227 10.365 -7.584 1.00 97.56 93 CYS A O 1
ATOM 729 N N . TRP A 1 94 ? -0.663 8.298 -8.253 1.00 95.69 94 TRP A N 1
ATOM 730 C CA . TRP A 1 94 ? -0.903 8.508 -9.667 1.00 95.69 94 TRP A CA 1
ATOM 731 C C . TRP A 1 94 ? -2.214 7.842 -10.079 1.00 95.69 94 TRP A C 1
ATOM 733 O O . TRP A 1 94 ? -2.547 6.745 -9.625 1.00 95.69 94 TRP A O 1
ATOM 743 N N . TRP A 1 95 ? -2.950 8.520 -10.952 1.00 92.75 95 TRP A N 1
ATOM 744 C CA . TRP A 1 95 ? -4.227 8.062 -11.489 1.00 92.75 95 TRP A CA 1
ATOM 745 C C . TRP A 1 95 ? -4.348 8.418 -12.972 1.00 92.75 95 TRP A C 1
ATOM 747 O O . TRP A 1 95 ? -3.671 9.322 -13.465 1.00 92.75 95 TRP A O 1
ATOM 757 N N . PHE A 1 96 ? -5.254 7.741 -13.677 1.00 88.50 96 PHE A N 1
ATOM 758 C CA . PHE A 1 96 ? -5.491 7.994 -15.098 1.00 88.50 96 PHE A CA 1
ATOM 759 C C . PHE A 1 96 ? -6.961 8.267 -15.418 1.00 88.50 96 PHE A C 1
ATOM 761 O O . PHE A 1 96 ? -7.299 9.329 -15.943 1.00 88.50 96 PHE A O 1
ATOM 768 N N . ARG A 1 97 ? -7.853 7.329 -15.075 1.00 89.19 97 ARG A N 1
ATOM 769 C CA . ARG A 1 97 ? -9.300 7.453 -15.303 1.00 89.19 97 ARG A CA 1
ATOM 770 C C . ARG A 1 97 ? -9.951 8.328 -14.231 1.00 89.19 97 ARG A C 1
ATOM 772 O O . ARG A 1 97 ? -9.609 8.227 -13.058 1.00 89.19 97 ARG A O 1
ATOM 779 N N . ASN A 1 98 ? -10.930 9.151 -14.610 1.00 90.44 98 ASN A N 1
ATOM 780 C CA . ASN A 1 98 ? -11.579 10.099 -13.689 1.00 90.44 98 ASN A CA 1
ATOM 781 C C . ASN A 1 98 ? -12.206 9.431 -12.451 1.00 90.44 98 ASN A C 1
ATOM 783 O O . ASN A 1 98 ? -12.189 10.018 -11.373 1.00 90.44 98 ASN A O 1
ATOM 787 N N . ASN A 1 99 ? -12.706 8.196 -12.574 1.00 91.88 99 ASN A N 1
ATOM 788 C CA . ASN A 1 99 ? -13.243 7.427 -11.445 1.00 91.88 99 ASN A CA 1
ATOM 789 C C . ASN A 1 99 ? -12.169 7.004 -10.421 1.00 91.88 99 ASN A C 1
ATOM 791 O O . ASN A 1 99 ? -12.514 6.671 -9.292 1.00 91.88 99 ASN A O 1
ATOM 795 N N . SER A 1 100 ? -10.882 7.053 -10.774 1.00 94.81 100 SER A N 1
ATOM 796 C CA . SER A 1 100 ? -9.767 6.768 -9.866 1.00 94.81 100 SER A CA 1
ATOM 797 C C . SER A 1 100 ? -9.392 7.946 -8.969 1.00 94.81 100 SER A C 1
ATOM 799 O O . SER A 1 100 ? -8.859 7.731 -7.880 1.00 94.81 100 SER A O 1
ATOM 801 N N . LYS A 1 101 ? -9.645 9.190 -9.403 1.00 95.25 101 LYS A N 1
ATOM 802 C CA . LYS A 1 101 ? -9.159 10.381 -8.693 1.00 95.25 101 LYS A CA 1
ATOM 803 C C . LYS A 1 101 ? -9.658 10.462 -7.240 1.00 95.25 101 LYS A C 1
ATOM 805 O O . LYS A 1 101 ? -8.815 10.671 -6.371 1.00 95.25 101 LYS A O 1
ATOM 810 N N . PRO A 1 102 ? -10.953 10.238 -6.928 1.00 96.62 102 PRO A N 1
ATOM 811 C CA . PRO A 1 102 ? -11.426 10.293 -5.543 1.00 96.62 102 PRO A CA 1
ATOM 812 C C . PRO A 1 102 ? -10.728 9.278 -4.631 1.00 96.62 102 PRO A C 1
ATOM 814 O O . PRO A 1 102 ? -10.420 9.582 -3.482 1.00 96.62 102 PRO A O 1
ATOM 817 N N . PHE A 1 103 ? -10.435 8.081 -5.150 1.00 96.94 103 PHE A N 1
ATOM 818 C CA . PHE A 1 103 ? -9.717 7.053 -4.399 1.00 96.94 103 PHE A CA 1
ATOM 819 C C . PHE A 1 103 ? -8.269 7.478 -4.114 1.00 96.94 103 PHE A C 1
ATOM 821 O O . PHE A 1 103 ? -7.825 7.413 -2.969 1.00 96.94 103 PHE A O 1
ATOM 828 N N . ALA A 1 104 ? -7.563 7.996 -5.124 1.00 97.06 104 ALA A N 1
ATOM 829 C CA . ALA A 1 104 ? -6.203 8.516 -4.975 1.00 97.06 104 ALA A CA 1
ATOM 830 C C . ALA A 1 104 ? -6.122 9.718 -4.009 1.00 97.06 104 ALA A C 1
ATOM 832 O O . ALA A 1 104 ? -5.223 9.772 -3.165 1.00 97.06 104 ALA A O 1
ATOM 833 N N . ASP A 1 105 ? -7.081 10.649 -4.088 1.00 97.38 105 ASP A N 1
ATOM 834 C CA . ASP A 1 105 ? -7.201 11.794 -3.173 1.00 97.38 105 ASP A CA 1
ATOM 835 C C . ASP A 1 105 ? -7.360 11.329 -1.723 1.00 97.38 105 ASP A C 1
ATOM 837 O O . ASP A 1 105 ? -6.634 11.801 -0.845 1.00 97.38 105 ASP A O 1
ATOM 841 N N . GLN A 1 106 ? -8.250 10.366 -1.469 1.00 96.81 106 GLN A N 1
ATOM 842 C CA . GLN A 1 106 ? -8.509 9.875 -0.118 1.00 96.81 106 GLN A CA 1
ATOM 843 C C . GLN A 1 106 ? -7.299 9.138 0.481 1.00 96.81 106 GLN A C 1
ATOM 845 O O . GLN A 1 106 ? -6.986 9.341 1.657 1.00 96.81 106 GLN A O 1
ATOM 850 N N . ILE A 1 107 ? -6.574 8.344 -0.325 1.00 97.88 107 ILE A N 1
ATOM 851 C CA . ILE A 1 107 ? -5.320 7.696 0.100 1.00 97.88 107 ILE A CA 1
ATOM 852 C C . ILE A 1 107 ? -4.321 8.759 0.562 1.00 97.88 107 ILE A C 1
ATOM 854 O O . ILE A 1 107 ? -3.824 8.699 1.688 1.00 97.88 107 ILE A O 1
ATOM 858 N N . MET A 1 108 ? -4.055 9.761 -0.282 1.00 97.94 108 MET A N 1
ATOM 859 C CA . MET A 1 108 ? -3.086 10.815 0.029 1.00 97.94 108 MET A CA 1
ATOM 860 C C . MET A 1 108 ? -3.536 11.711 1.187 1.00 97.94 108 MET A C 1
ATOM 862 O O . MET A 1 108 ? -2.701 12.196 1.951 1.00 97.94 108 MET A O 1
ATOM 866 N N . GLN A 1 109 ? -4.844 11.921 1.357 1.00 95.56 109 GLN A N 1
ATOM 867 C CA . GLN A 1 109 ? -5.388 12.661 2.492 1.00 95.56 109 GLN A CA 1
ATOM 868 C C . GLN A 1 109 ? -5.110 11.938 3.814 1.00 95.56 109 GLN A C 1
ATOM 870 O O . GLN A 1 109 ? -4.739 12.593 4.792 1.00 95.56 109 GLN A O 1
ATOM 875 N N . ASN A 1 110 ? -5.272 10.614 3.855 1.00 92.00 110 ASN A N 1
ATOM 876 C CA . ASN A 1 110 ? -5.107 9.817 5.069 1.00 92.00 110 ASN A CA 1
ATOM 877 C C . ASN A 1 110 ? -3.642 9.477 5.387 1.00 92.00 110 ASN A C 1
ATOM 879 O O . ASN A 1 110 ? -3.309 9.233 6.546 1.00 92.00 110 ASN A O 1
ATOM 883 N N . LEU A 1 111 ? -2.746 9.493 4.401 1.00 93.0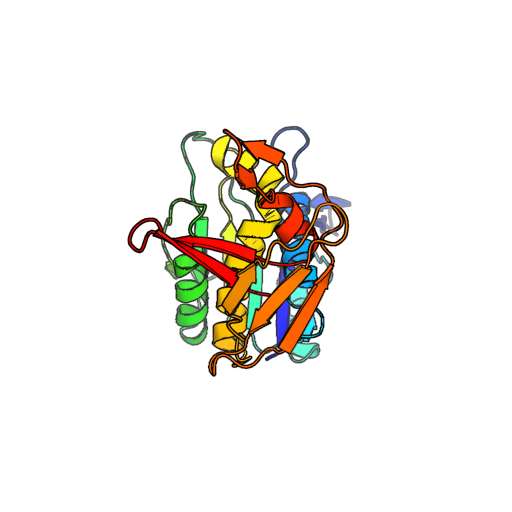0 111 LEU A N 1
ATOM 884 C CA . LEU A 1 111 ? -1.342 9.114 4.562 1.00 93.00 111 LEU A CA 1
ATOM 885 C C . LEU A 1 111 ? -0.491 10.222 5.222 1.00 93.00 111 LEU A C 1
ATOM 887 O O . LEU A 1 111 ? 0.273 10.924 4.564 1.00 93.00 111 LEU A O 1
ATOM 891 N N . LYS A 1 112 ? -0.605 10.380 6.547 1.00 85.06 112 LYS A N 1
ATOM 892 C CA . LYS A 1 112 ? 0.024 11.492 7.297 1.00 85.06 112 LYS A CA 1
ATOM 893 C C . LYS A 1 112 ? 1.520 11.335 7.598 1.00 85.06 112 LYS A C 1
ATOM 895 O O . LYS A 1 112 ? 2.183 12.326 7.883 1.00 85.06 112 LYS A O 1
ATOM 900 N N . LEU A 1 113 ? 2.059 10.116 7.535 1.00 89.38 113 LEU A N 1
ATOM 901 C CA . LEU A 1 113 ? 3.462 9.834 7.885 1.00 89.38 113 LEU A CA 1
ATOM 902 C C . LEU A 1 113 ? 4.483 10.339 6.857 1.00 89.38 113 LEU A C 1
ATOM 904 O O . LEU A 1 113 ? 5.673 10.489 7.156 1.00 89.38 113 LEU A O 1
ATOM 908 N N . PHE A 1 114 ? 4.042 10.584 5.629 1.00 96.31 114 PHE A N 1
ATOM 909 C CA . PHE A 1 114 ? 4.900 11.014 4.537 1.00 96.31 114 PHE A CA 1
ATOM 910 C C . PHE A 1 114 ? 4.594 12.459 4.174 1.00 96.31 114 PHE A C 1
ATOM 912 O O . PHE A 1 114 ? 3.457 12.918 4.283 1.00 96.31 114 PHE A O 1
ATOM 919 N N . LYS A 1 115 ? 5.612 13.177 3.689 1.00 97.94 115 LYS A N 1
ATOM 920 C CA . LYS A 1 115 ? 5.365 14.426 2.973 1.00 97.94 115 LYS A CA 1
ATOM 921 C C . LYS A 1 115 ? 4.404 14.119 1.819 1.00 97.94 115 LYS A C 1
ATOM 923 O O . LYS A 1 115 ? 4.626 13.176 1.066 1.00 97.94 115 LYS A O 1
ATOM 928 N N . ASN A 1 116 ? 3.341 14.900 1.688 1.00 97.75 116 ASN A N 1
ATOM 929 C CA . ASN A 1 116 ? 2.372 14.723 0.615 1.00 97.75 116 ASN A CA 1
ATOM 930 C C . ASN A 1 116 ? 2.879 15.439 -0.650 1.00 97.75 116 ASN A C 1
ATOM 932 O O . ASN A 1 116 ? 2.894 16.667 -0.701 1.00 97.75 116 ASN A O 1
ATOM 936 N N . ASN A 1 117 ? 3.315 14.673 -1.654 1.00 98.12 117 ASN A N 1
ATOM 937 C CA . ASN A 1 117 ? 3.757 15.185 -2.958 1.00 98.12 117 ASN A CA 1
ATOM 938 C C . ASN A 1 117 ? 2.609 15.280 -3.984 1.00 98.12 117 ASN A C 1
ATOM 940 O O . ASN A 1 117 ? 2.844 15.577 -5.158 1.00 98.12 117 ASN A O 1
ATOM 944 N N . GLY A 1 118 ? 1.372 15.064 -3.533 1.00 97.25 118 GLY A N 1
ATOM 945 C CA . GLY A 1 118 ? 0.152 15.277 -4.291 1.00 97.25 118 GLY A CA 1
ATOM 946 C C . GLY A 1 118 ? -0.359 14.056 -5.047 1.00 97.25 118 GLY A C 1
ATOM 947 O O . GLY A 1 118 ? 0.239 12.978 -5.074 1.00 97.25 118 GLY A O 1
ATOM 948 N N . VAL A 1 119 ? -1.509 14.277 -5.677 1.00 97.06 119 VAL A N 1
ATOM 949 C CA . VAL A 1 119 ? -2.183 13.332 -6.563 1.00 97.06 119 VAL A CA 1
ATOM 950 C C . VAL A 1 119 ? -1.994 13.808 -7.996 1.00 97.06 119 VAL A C 1
ATOM 952 O O . VAL A 1 119 ? -2.316 14.953 -8.316 1.00 97.06 119 VAL A O 1
ATOM 955 N N . LYS A 1 120 ? -1.449 12.951 -8.860 1.00 95.06 120 LYS A N 1
ATOM 956 C CA . LYS A 1 120 ? -1.003 13.330 -10.208 1.00 95.06 120 LYS A CA 1
ATOM 957 C C . LYS A 1 120 ? -1.716 12.502 -11.265 1.00 95.06 120 LYS A C 1
ATOM 959 O O . LYS A 1 120 ? -1.793 11.283 -11.149 1.00 95.06 120 LYS A O 1
ATOM 964 N N . GLN A 1 121 ? -2.223 13.163 -12.302 1.00 92.75 121 GLN A N 1
ATOM 965 C CA . GLN A 1 121 ? -2.775 12.455 -13.451 1.00 92.75 121 GLN A CA 1
ATOM 966 C C . GLN A 1 121 ? -1.645 12.089 -14.410 1.00 92.75 121 GLN A C 1
ATOM 968 O O . GLN A 1 121 ? -0.856 12.960 -14.783 1.00 92.75 121 GLN A O 1
ATOM 973 N N . LYS A 1 122 ? -1.559 10.825 -14.820 1.00 84.19 122 LYS A N 1
ATOM 974 C CA . LYS A 1 122 ? -0.566 10.388 -15.803 1.00 84.19 122 LYS A CA 1
ATOM 975 C C . LYS A 1 122 ? -1.094 9.231 -16.642 1.00 84.19 122 LYS A C 1
ATOM 977 O O . LYS A 1 122 ? -1.584 8.244 -16.107 1.00 84.19 122 LYS A O 1
ATOM 982 N N . ASP A 1 123 ? -0.962 9.355 -17.959 1.00 75.38 123 ASP A N 1
ATOM 983 C CA . ASP A 1 123 ? -1.233 8.261 -18.892 1.00 75.38 123 ASP A CA 1
ATOM 984 C C . ASP A 1 123 ? -0.064 7.259 -18.923 1.00 75.38 123 ASP A C 1
ATOM 986 O O . ASP A 1 123 ? 1.096 7.624 -18.718 1.00 75.38 123 ASP A O 1
ATOM 990 N N . GLY A 1 124 ? -0.364 5.986 -19.180 1.00 67.62 124 GLY A N 1
ATOM 991 C CA . GLY A 1 124 ? 0.638 4.960 -19.482 1.00 67.62 124 GLY A CA 1
ATOM 992 C C . GLY A 1 124 ? 1.428 4.398 -18.296 1.00 67.62 124 GLY A C 1
ATOM 993 O O . GLY A 1 124 ? 2.420 3.704 -18.501 1.00 67.62 124 GLY A O 1
ATOM 994 N N . VAL A 1 125 ? 1.012 4.651 -17.055 1.00 73.81 125 VAL A N 1
ATOM 995 C CA . VAL A 1 125 ? 1.641 4.055 -15.865 1.00 73.81 125 VAL A CA 1
ATOM 996 C C . VAL A 1 125 ? 1.085 2.649 -15.670 1.00 73.81 125 VAL A C 1
ATOM 998 O O . VAL A 1 125 ? -0.110 2.509 -15.448 1.00 73.81 125 VAL A O 1
ATOM 1001 N N . LEU A 1 126 ? 1.938 1.626 -15.788 1.00 74.19 126 LEU A N 1
ATOM 1002 C CA . LEU A 1 126 ? 1.710 0.219 -15.403 1.00 74.19 126 LEU A CA 1
ATOM 1003 C C . LEU A 1 126 ? 0.232 -0.225 -15.355 1.00 74.19 126 LEU A C 1
ATOM 1005 O O . LEU A 1 126 ? -0.378 -0.301 -14.297 1.00 74.19 126 LEU A O 1
ATOM 1009 N N . GLY A 1 127 ? -0.362 -0.504 -16.519 1.00 72.56 127 GLY A N 1
ATOM 1010 C CA . GLY A 1 127 ? -1.723 -1.051 -16.608 1.00 72.56 127 GLY A CA 1
ATOM 1011 C C . GLY A 1 127 ? -2.865 -0.051 -16.371 1.00 72.56 127 GLY A C 1
ATOM 1012 O O . GLY A 1 127 ? -4.014 -0.390 -16.633 1.00 72.56 127 GLY A O 1
ATOM 1013 N N . GLN A 1 128 ? -2.601 1.200 -15.981 1.00 80.12 128 GLN A N 1
ATOM 1014 C CA . GLN A 1 128 ? -3.667 2.187 -15.756 1.00 80.12 128 GLN A CA 1
ATOM 1015 C C . GLN A 1 128 ? -4.500 2.492 -17.009 1.00 80.12 128 GLN A C 1
ATOM 1017 O O . GLN A 1 128 ? -5.686 2.800 -16.895 1.00 80.12 128 GLN A O 1
ATOM 1022 N N . SER A 1 129 ? -3.923 2.384 -18.210 1.00 84.12 129 SER A N 1
ATOM 1023 C CA . SER A 1 129 ? -4.643 2.660 -19.461 1.00 84.12 129 SER A CA 1
ATOM 1024 C C . SER A 1 129 ? -5.803 1.689 -19.714 1.00 84.12 129 SER A C 1
ATOM 1026 O O . SER A 1 129 ? -6.811 2.082 -20.310 1.00 84.12 129 SER A O 1
ATOM 1028 N N . ILE A 1 130 ? -5.707 0.456 -19.207 1.00 88.88 130 ILE A N 1
ATOM 1029 C CA . ILE A 1 130 ? -6.759 -0.565 -19.315 1.00 88.88 130 ILE A CA 1
ATOM 1030 C C . ILE A 1 130 ? -7.735 -0.546 -18.133 1.00 88.88 130 ILE A C 1
ATOM 1032 O O . ILE A 1 130 ? -8.655 -1.359 -18.092 1.00 88.88 130 ILE A O 1
ATOM 1036 N N . ALA A 1 131 ? -7.552 0.369 -17.176 1.00 91.00 131 ALA A N 1
ATOM 1037 C CA . ALA A 1 131 ? -8.353 0.376 -15.967 1.00 91.00 131 ALA A CA 1
ATOM 1038 C C . ALA A 1 131 ? -9.828 0.711 -16.249 1.00 91.00 131 ALA A C 1
ATOM 1040 O O . ALA A 1 131 ? -10.140 1.731 -16.868 1.00 91.00 131 ALA A O 1
ATOM 1041 N N . THR A 1 132 ? -10.725 -0.144 -15.760 1.00 93.56 132 THR A N 1
ATOM 1042 C CA . THR A 1 132 ? -12.187 0.008 -15.754 1.00 93.56 132 THR A CA 1
ATOM 1043 C C . THR A 1 132 ? -12.733 0.296 -14.350 1.00 93.56 132 THR A C 1
ATOM 1045 O O . THR A 1 132 ? -13.715 1.023 -14.213 1.00 93.56 132 THR A O 1
ATOM 1048 N N . ILE A 1 133 ? -12.064 -0.200 -13.304 1.00 95.56 133 ILE A N 1
ATOM 1049 C CA . ILE A 1 133 ? -12.326 0.120 -11.888 1.00 95.56 133 ILE A CA 1
ATOM 1050 C C . ILE A 1 133 ? -11.358 1.202 -11.367 1.00 95.56 133 ILE A C 1
ATOM 1052 O O . ILE A 1 133 ? -10.277 1.355 -11.946 1.00 95.56 133 ILE A O 1
ATOM 1056 N N . PRO A 1 134 ? -11.690 1.934 -10.281 1.00 96.19 134 PRO A N 1
ATOM 1057 C CA . PRO A 1 134 ? -10.770 2.869 -9.637 1.00 96.19 134 PRO A CA 1
ATOM 1058 C C . PRO A 1 134 ? -9.398 2.241 -9.344 1.00 96.19 134 PRO A C 1
ATOM 1060 O O . PRO A 1 134 ? -9.282 1.272 -8.594 1.00 96.19 134 PRO A O 1
ATOM 1063 N N . TYR A 1 135 ? -8.361 2.821 -9.944 1.00 95.38 135 TYR A N 1
ATOM 1064 C CA . TYR A 1 135 ? -6.963 2.398 -9.854 1.00 95.38 135 TYR A CA 1
ATOM 1065 C C . TYR A 1 135 ? -6.144 3.504 -9.188 1.00 95.38 135 TYR A C 1
ATOM 1067 O O . TYR A 1 135 ? -5.998 4.586 -9.760 1.00 95.38 135 TYR A O 1
ATOM 1075 N N . ALA A 1 136 ? -5.539 3.207 -8.039 1.00 96.69 136 ALA A N 1
ATOM 1076 C CA . ALA A 1 136 ? -4.533 4.048 -7.398 1.00 96.69 136 ALA A CA 1
ATOM 1077 C C . ALA A 1 136 ? -3.135 3.425 -7.527 1.00 96.69 136 ALA A C 1
ATOM 1079 O O . ALA A 1 136 ? -2.904 2.299 -7.084 1.00 96.69 136 ALA A O 1
ATOM 1080 N N . PHE A 1 137 ? -2.201 4.167 -8.121 1.00 97.38 137 PHE A N 1
ATOM 1081 C CA . PHE A 1 137 ? -0.785 3.810 -8.166 1.00 97.38 137 PHE A CA 1
ATOM 1082 C C . PHE A 1 137 ? -0.042 4.638 -7.122 1.00 97.38 137 PHE A C 1
ATOM 1084 O O . PHE A 1 137 ? 0.185 5.830 -7.312 1.00 97.38 137 PHE A O 1
ATOM 1091 N N . LEU A 1 138 ? 0.232 4.040 -5.971 1.00 98.31 138 LEU A N 1
ATOM 1092 C CA . LEU A 1 138 ? 0.804 4.717 -4.817 1.00 98.31 138 LEU A CA 1
ATOM 1093 C C . LEU A 1 138 ? 2.317 4.527 -4.798 1.00 98.31 138 LEU A C 1
ATOM 1095 O O . LEU A 1 138 ? 2.788 3.426 -4.549 1.00 98.31 138 LEU A O 1
ATOM 1099 N N . GLU A 1 139 ? 3.055 5.614 -4.967 1.00 98.25 139 GLU A N 1
ATOM 1100 C CA . GLU A 1 139 ? 4.484 5.673 -4.677 1.00 98.25 139 GLU A CA 1
ATOM 1101 C C . GLU A 1 139 ? 4.675 6.084 -3.212 1.00 98.25 139 GLU A C 1
ATOM 1103 O O . GLU A 1 139 ? 4.507 7.247 -2.829 1.00 98.25 139 GLU A O 1
ATOM 1108 N N . LEU A 1 140 ? 4.967 5.105 -2.360 1.00 98.50 140 LEU A N 1
ATOM 1109 C CA . LEU A 1 140 ? 4.942 5.223 -0.906 1.00 98.50 140 LEU A CA 1
ATOM 1110 C C . LEU A 1 140 ? 6.315 5.616 -0.338 1.00 98.50 140 LEU A C 1
ATOM 1112 O O . LEU A 1 140 ? 7.020 4.808 0.266 1.00 98.50 140 LEU A O 1
ATOM 1116 N N . GLY A 1 141 ? 6.683 6.887 -0.490 1.00 98.56 141 GLY A N 1
ATOM 1117 C CA . GLY A 1 141 ? 7.974 7.384 -0.005 1.00 98.56 141 GLY A CA 1
ATOM 1118 C C . GLY A 1 141 ? 9.140 6.992 -0.910 1.00 98.56 141 GLY A C 1
ATOM 1119 O O . GLY A 1 141 ? 8.950 6.387 -1.961 1.00 98.56 141 GLY A O 1
ATOM 1120 N N . PHE A 1 142 ? 10.357 7.354 -0.494 1.00 98.75 142 PHE A N 1
ATOM 1121 C CA . PHE A 1 142 ? 11.582 7.077 -1.248 1.00 98.75 142 PHE A CA 1
ATOM 1122 C C . PHE A 1 142 ? 12.488 6.094 -0.501 1.00 98.75 142 PHE A C 1
ATOM 1124 O O . PHE A 1 142 ? 12.976 6.407 0.586 1.00 98.75 142 PHE A O 1
ATOM 1131 N N . ILE A 1 143 ? 12.803 4.941 -1.102 1.00 98.62 143 ILE A N 1
ATOM 1132 C CA . ILE A 1 143 ? 13.742 3.961 -0.527 1.00 98.62 143 ILE A CA 1
ATOM 1133 C C . ILE A 1 143 ? 15.159 4.540 -0.394 1.00 98.62 143 ILE A C 1
ATOM 1135 O O . ILE A 1 143 ? 15.921 4.131 0.481 1.00 98.62 143 ILE A O 1
ATOM 1139 N N . SER A 1 144 ? 15.515 5.517 -1.237 1.00 98.62 144 SER A N 1
ATOM 1140 C CA . SER A 1 144 ? 16.799 6.228 -1.193 1.00 98.62 144 SER A CA 1
ATOM 1141 C C . SER A 1 144 ? 16.865 7.322 -0.120 1.00 98.62 144 SER A C 1
ATOM 1143 O O . SER A 1 144 ? 17.939 7.875 0.116 1.00 98.62 144 SER A O 1
ATOM 1145 N N . ASN A 1 145 ? 15.754 7.625 0.560 1.00 98.69 145 ASN A N 1
ATOM 1146 C CA . ASN A 1 145 ? 15.707 8.581 1.659 1.00 98.69 145 ASN A CA 1
ATOM 1147 C C . ASN A 1 145 ? 15.647 7.865 3.011 1.00 98.69 145 ASN A C 1
ATOM 1149 O O . ASN A 1 145 ? 14.709 7.125 3.296 1.00 98.69 145 ASN A O 1
ATOM 1153 N N . THR A 1 146 ? 16.613 8.140 3.887 1.00 98.44 146 THR A N 1
ATOM 1154 C CA . THR A 1 146 ? 16.733 7.467 5.191 1.00 98.44 146 THR A CA 1
ATOM 1155 C C . THR A 1 146 ? 15.484 7.601 6.066 1.00 98.44 146 THR A C 1
ATOM 1157 O O . THR A 1 146 ? 15.101 6.644 6.736 1.00 98.44 146 THR A O 1
ATOM 1160 N N . ASN A 1 147 ? 14.817 8.761 6.063 1.00 98.25 147 ASN A N 1
ATOM 1161 C CA . ASN A 1 147 ? 13.642 8.979 6.910 1.00 98.25 147 ASN A CA 1
ATOM 1162 C C . ASN A 1 147 ? 12.423 8.205 6.404 1.00 98.25 147 ASN A C 1
ATOM 1164 O O . ASN A 1 147 ? 11.702 7.617 7.208 1.00 98.25 147 ASN A O 1
ATOM 1168 N N . ASP A 1 148 ? 12.195 8.181 5.093 1.00 98.69 148 ASP A N 1
ATOM 1169 C CA . ASP A 1 148 ? 11.098 7.407 4.512 1.00 98.69 148 ASP A CA 1
ATOM 1170 C C . ASP A 1 148 ? 11.357 5.903 4.605 1.00 98.69 148 ASP A C 1
ATOM 1172 O O . ASP A 1 148 ? 10.467 5.159 5.019 1.00 98.69 148 ASP A O 1
ATOM 1176 N N . LEU A 1 149 ? 12.591 5.460 4.348 1.00 98.62 149 LEU A N 1
ATOM 1177 C CA . LEU A 1 149 ? 12.993 4.071 4.557 1.00 98.62 149 LEU A CA 1
ATOM 1178 C C . LEU A 1 149 ? 12.755 3.625 6.008 1.00 98.62 149 LEU A C 1
ATOM 1180 O O . LEU A 1 149 ? 12.188 2.559 6.236 1.00 98.62 149 LEU A O 1
ATOM 1184 N N . ASN A 1 150 ? 13.102 4.449 7.001 1.00 98.31 150 ASN A N 1
ATOM 1185 C CA . ASN A 1 150 ? 12.833 4.131 8.406 1.00 98.31 150 ASN A CA 1
ATOM 1186 C C . ASN A 1 150 ? 11.329 3.971 8.697 1.00 98.31 150 ASN A C 1
ATOM 1188 O O . ASN A 1 150 ? 10.948 3.072 9.448 1.00 98.31 150 ASN A O 1
ATOM 1192 N N . LYS A 1 151 ? 10.452 4.775 8.085 1.00 98.00 151 LYS A N 1
ATOM 1193 C CA . LYS A 1 151 ? 8.993 4.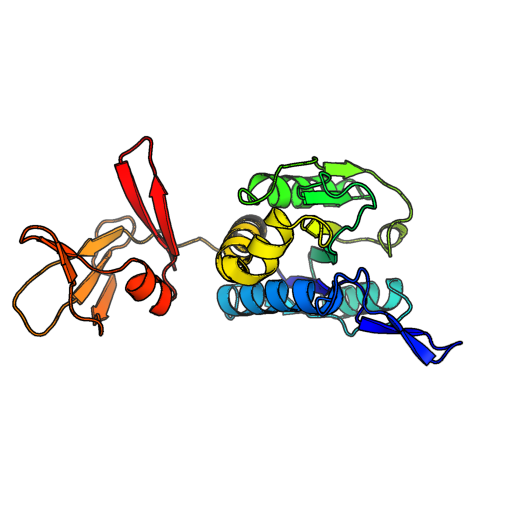593 8.221 1.00 98.00 151 LYS A CA 1
ATOM 1194 C C . LYS A 1 151 ? 8.538 3.275 7.589 1.00 98.00 151 LYS A C 1
ATOM 1196 O O . LYS A 1 151 ? 7.795 2.525 8.217 1.00 98.00 151 LYS A O 1
ATOM 1201 N N . LEU A 1 152 ? 9.029 2.949 6.393 1.00 98.12 152 LEU A N 1
ATOM 1202 C CA . LEU A 1 152 ? 8.732 1.689 5.693 1.00 98.12 152 LEU A CA 1
ATOM 1203 C C . LEU A 1 152 ? 9.236 0.450 6.457 1.00 98.12 152 LEU A C 1
ATOM 1205 O O . LEU A 1 152 ? 8.661 -0.639 6.370 1.00 98.12 152 LEU A O 1
ATOM 1209 N N . LEU A 1 153 ? 10.305 0.590 7.240 1.00 95.00 153 LEU A N 1
ATOM 1210 C CA . LEU A 1 153 ? 10.838 -0.492 8.063 1.00 95.00 153 LEU A CA 1
ATOM 1211 C C . LEU A 1 153 ? 10.075 -0.652 9.379 1.00 95.00 153 LEU A C 1
ATOM 1213 O O . LEU A 1 153 ? 9.701 -1.779 9.712 1.00 95.00 153 LEU A O 1
ATOM 1217 N N . TYR A 1 154 ? 9.808 0.449 10.083 1.00 94.12 154 TYR A N 1
ATOM 1218 C CA . TYR A 1 154 ? 9.422 0.415 11.498 1.00 94.12 154 TYR A CA 1
ATOM 1219 C C . TYR A 1 154 ? 8.016 0.950 11.799 1.00 94.12 154 TYR A C 1
ATOM 1221 O O . TYR A 1 154 ? 7.556 0.823 12.928 1.00 94.12 154 TYR A O 1
ATOM 1229 N N . GLN A 1 155 ? 7.320 1.537 10.822 1.00 90.94 155 GLN A N 1
ATOM 1230 C CA . GLN A 1 155 ? 5.994 2.150 11.008 1.00 90.94 155 GLN A CA 1
ATOM 1231 C C . GLN A 1 155 ? 4.933 1.564 10.061 1.00 90.94 155 GLN A C 1
ATOM 1233 O O . GLN A 1 155 ? 3.897 2.183 9.827 1.00 90.94 155 GLN A O 1
ATOM 1238 N N . LYS A 1 156 ? 5.155 0.352 9.527 1.00 91.69 156 LYS A N 1
ATOM 1239 C CA . LYS A 1 156 ? 4.231 -0.313 8.585 1.00 91.69 156 LYS A CA 1
ATOM 1240 C C . LYS A 1 156 ? 2.806 -0.435 9.110 1.00 91.69 156 LYS A C 1
ATOM 1242 O O . LYS A 1 156 ? 1.873 -0.233 8.345 1.00 91.69 156 LYS A O 1
ATOM 1247 N N . GLU A 1 157 ? 2.634 -0.715 10.399 1.00 88.25 157 GLU A N 1
ATOM 1248 C CA . GLU A 1 157 ? 1.305 -0.796 11.010 1.00 88.25 157 GLU A CA 1
ATOM 1249 C C . GLU A 1 157 ? 0.543 0.530 10.913 1.00 88.25 157 GLU A C 1
ATOM 1251 O O . GLU A 1 157 ? -0.644 0.538 10.600 1.00 88.25 157 GLU A O 1
ATOM 1256 N N . GLU A 1 158 ? 1.211 1.661 11.144 1.00 87.38 158 GLU A N 1
ATOM 1257 C CA . GLU A 1 158 ? 0.583 2.981 11.073 1.00 87.38 158 GLU A CA 1
ATOM 1258 C C . GLU A 1 158 ? 0.322 3.404 9.621 1.00 87.38 158 GLU A C 1
ATOM 1260 O O . GLU A 1 158 ? -0.741 3.945 9.309 1.00 87.38 158 GLU A O 1
ATOM 1265 N N . ILE A 1 159 ? 1.243 3.079 8.709 1.00 94.62 159 ILE A N 1
ATOM 1266 C CA . ILE A 1 159 ? 1.034 3.223 7.263 1.00 94.62 159 ILE A CA 1
ATOM 1267 C C . ILE A 1 159 ? -0.216 2.445 6.834 1.00 94.62 159 ILE A C 1
ATOM 1269 O O . ILE A 1 159 ? -1.105 3.007 6.193 1.00 94.62 159 ILE A O 1
ATOM 1273 N N . ALA A 1 160 ? -0.307 1.173 7.222 1.00 95.00 160 ALA A N 1
ATOM 1274 C CA . ALA A 1 160 ? -1.445 0.324 6.919 1.00 95.00 160 ALA A CA 1
ATOM 1275 C C . ALA A 1 160 ? -2.734 0.886 7.523 1.00 95.00 160 ALA A C 1
ATOM 1277 O O . ALA A 1 160 ? -3.719 0.998 6.805 1.00 95.00 160 ALA A O 1
ATOM 1278 N N . SER A 1 161 ? -2.732 1.326 8.788 1.00 87.56 161 SER A N 1
ATOM 1279 C CA . SER A 1 161 ? -3.899 1.971 9.407 1.00 87.56 161 SER A CA 1
ATOM 1280 C C . SER A 1 161 ? -4.377 3.200 8.619 1.00 87.56 161 SER A C 1
ATOM 1282 O O . SER A 1 161 ? -5.579 3.388 8.447 1.00 87.56 161 SER A O 1
ATOM 1284 N N . ASN A 1 162 ? -3.467 4.022 8.088 1.00 92.06 162 ASN A N 1
ATOM 1285 C CA . ASN A 1 162 ? -3.838 5.170 7.254 1.00 92.06 162 ASN A CA 1
ATOM 1286 C C . ASN A 1 162 ? -4.479 4.750 5.922 1.00 92.06 162 ASN A C 1
ATOM 1288 O O . ASN A 1 162 ? -5.449 5.367 5.480 1.00 92.06 162 ASN A O 1
ATOM 1292 N N . ILE A 1 163 ? -3.984 3.682 5.295 1.00 96.88 163 ILE A N 1
ATOM 1293 C CA . ILE A 1 163 ? -4.589 3.143 4.070 1.00 96.88 163 ILE A CA 1
ATOM 1294 C C . ILE A 1 163 ? -5.954 2.512 4.384 1.00 96.88 163 ILE A C 1
ATOM 1296 O O . ILE A 1 163 ? -6.918 2.756 3.662 1.00 96.88 163 ILE A O 1
ATOM 1300 N N . VAL A 1 164 ? -6.073 1.779 5.492 1.00 94.12 164 VAL A N 1
ATOM 1301 C CA . VAL A 1 164 ? -7.320 1.133 5.926 1.00 94.12 164 VAL A CA 1
ATOM 1302 C C . VAL A 1 164 ? -8.437 2.144 6.161 1.00 94.12 164 VAL A C 1
ATOM 1304 O O . VAL A 1 164 ? -9.535 1.897 5.681 1.00 94.12 164 VAL A O 1
ATOM 1307 N N . LYS A 1 165 ? -8.159 3.324 6.734 1.00 88.56 165 LYS A N 1
ATOM 1308 C CA . LYS A 1 165 ? -9.154 4.416 6.838 1.00 88.56 165 LYS A CA 1
ATOM 1309 C C . LYS A 1 165 ? -9.777 4.782 5.487 1.00 88.56 165 LYS A C 1
ATOM 1311 O O . LYS A 1 165 ? -10.954 5.120 5.402 1.00 88.56 165 LYS A O 1
ATOM 1316 N N . THR A 1 166 ? -8.989 4.717 4.414 1.00 93.81 166 THR A N 1
ATOM 1317 C CA . THR A 1 166 ? -9.491 4.940 3.053 1.00 93.81 166 THR A CA 1
ATOM 1318 C C . THR A 1 166 ? -10.368 3.783 2.589 1.00 93.81 166 THR A C 1
ATOM 1320 O O . THR A 1 166 ? -11.438 4.006 2.030 1.00 93.81 166 THR A O 1
ATOM 1323 N N . LEU A 1 167 ? -9.940 2.544 2.835 1.00 94.88 167 LEU A N 1
ATOM 1324 C CA . LEU A 1 167 ? -10.710 1.355 2.468 1.00 94.88 167 LEU A CA 1
ATOM 1325 C C . LEU A 1 167 ? -12.045 1.295 3.219 1.00 94.88 167 LEU A C 1
ATOM 1327 O O . LEU A 1 167 ? -13.066 0.995 2.613 1.00 94.88 167 LEU A O 1
ATOM 1331 N N . GLU A 1 168 ? -12.061 1.634 4.505 1.00 89.00 168 GLU A N 1
ATOM 1332 C CA . GLU A 1 168 ? -13.271 1.733 5.323 1.00 89.00 168 GLU A CA 1
ATOM 1333 C C . GLU A 1 168 ? -14.246 2.752 4.729 1.00 89.00 168 GLU A C 1
ATOM 1335 O O . GLU A 1 168 ? -15.397 2.400 4.465 1.00 89.00 168 GLU A O 1
ATOM 1340 N N . TYR A 1 169 ? -13.758 3.955 4.396 1.00 88.25 169 TYR A N 1
ATOM 1341 C CA . TYR A 1 169 ? -14.552 5.008 3.757 1.00 88.25 169 TYR A CA 1
ATOM 1342 C C . TYR A 1 169 ? -15.259 4.527 2.478 1.00 88.25 169 TYR A C 1
ATOM 1344 O O . TYR A 1 169 ? -16.463 4.727 2.332 1.00 88.25 169 TYR A O 1
ATOM 1352 N N . PHE A 1 170 ? -14.547 3.842 1.577 1.00 91.12 170 PHE A N 1
ATOM 1353 C CA . PHE A 1 170 ? -15.136 3.339 0.326 1.00 91.12 170 PHE A CA 1
ATOM 1354 C C . PHE A 1 170 ? -15.931 2.041 0.485 1.00 91.12 170 PHE A C 1
ATOM 1356 O O . PHE A 1 170 ? -16.818 1.753 -0.318 1.00 91.12 170 PHE A O 1
ATOM 1363 N N . SER A 1 171 ? -15.644 1.247 1.514 1.00 87.75 171 SER A N 1
ATOM 1364 C CA . SER A 1 171 ? -16.367 0.002 1.769 1.00 87.75 171 SER A CA 1
ATOM 1365 C C . SER A 1 171 ? -17.769 0.221 2.327 1.00 87.75 171 SER A C 1
ATOM 1367 O O . SER A 1 171 ? -18.602 -0.680 2.222 1.00 87.75 171 SER A O 1
ATOM 1369 N N . GLY A 1 172 ? -18.013 1.382 2.946 1.00 75.06 172 GLY A N 1
ATOM 1370 C CA . GLY A 1 172 ? -19.218 1.641 3.730 1.00 75.06 172 GLY A CA 1
ATOM 1371 C C . GLY A 1 172 ? -19.291 0.828 5.027 1.00 75.06 172 GLY A C 1
ATOM 1372 O O . GLY A 1 172 ? -20.313 0.876 5.713 1.00 75.06 172 GLY A O 1
ATOM 1373 N N . VAL A 1 173 ? -18.234 0.080 5.379 1.00 71.31 173 VAL A N 1
ATOM 1374 C CA . VAL A 1 173 ? -18.119 -0.571 6.685 1.00 71.31 173 VAL A CA 1
ATOM 1375 C C . VAL A 1 173 ? -18.141 0.527 7.739 1.00 71.31 173 VAL A C 1
ATOM 1377 O O . VAL A 1 173 ? -17.292 1.418 7.753 1.00 71.31 173 VAL A O 1
ATOM 1380 N N . LYS A 1 174 ? -19.147 0.481 8.616 1.00 55.12 174 LYS A N 1
ATOM 1381 C CA . LYS A 1 174 ? -19.217 1.384 9.759 1.00 55.12 174 LYS A CA 1
ATOM 1382 C C . LYS A 1 174 ? -18.061 1.046 10.690 1.00 55.12 174 LYS A C 1
ATOM 1384 O O . LYS A 1 174 ? -18.040 -0.030 11.281 1.00 55.12 174 LYS A O 1
ATOM 1389 N N . VAL A 1 175 ? -17.109 1.964 10.803 1.00 54.12 175 VAL A N 1
ATOM 1390 C CA . VAL A 1 175 ? -16.083 1.907 11.843 1.00 54.12 175 VAL A CA 1
ATOM 1391 C C . VAL A 1 175 ? -16.800 2.120 13.167 1.00 54.12 175 VAL A C 1
ATOM 1393 O O . VAL A 1 175 ? -17.269 3.222 13.445 1.00 54.12 175 VAL A O 1
ATOM 1396 N N . GLU A 1 176 ? -16.940 1.063 13.961 1.00 50.50 176 GLU A N 1
ATOM 1397 C CA . GLU A 1 176 ? -17.474 1.194 15.310 1.00 50.50 176 GLU A CA 1
ATOM 1398 C C . GLU A 1 176 ? -16.453 1.948 16.161 1.00 50.50 176 GLU A C 1
ATOM 1400 O O . GLU A 1 176 ? -15.430 1.401 16.580 1.00 50.50 176 GLU A O 1
ATOM 1405 N N . LYS A 1 177 ? -16.717 3.230 16.412 1.00 48.66 177 LYS A N 1
ATOM 1406 C CA . LYS A 1 177 ? -15.954 3.990 17.395 1.00 48.66 177 LYS A CA 1
ATOM 1407 C C . LYS A 1 177 ? -16.377 3.506 18.773 1.00 48.66 177 LYS A C 1
ATOM 1409 O O . LYS A 1 177 ? -17.538 3.628 19.159 1.00 48.66 177 LYS A O 1
ATOM 1414 N N . ARG A 1 178 ? -15.436 2.917 19.508 1.00 53.34 178 ARG A N 1
ATOM 1415 C CA . ARG A 1 178 ? -15.661 2.478 20.884 1.00 53.34 178 ARG A CA 1
ATOM 1416 C C . ARG A 1 178 ? -14.996 3.465 21.828 1.00 53.34 178 ARG A C 1
ATOM 1418 O O . ARG A 1 178 ? -13.806 3.749 21.715 1.00 53.34 178 ARG A O 1
ATOM 1425 N N . LYS A 1 179 ? -15.759 3.984 22.785 1.00 51.75 179 LYS A N 1
ATOM 1426 C CA . LYS A 1 179 ? -15.193 4.735 23.903 1.00 51.75 179 LYS A CA 1
ATOM 1427 C C . LYS A 1 179 ? -14.583 3.722 24.860 1.00 51.75 179 LYS A C 1
ATOM 1429 O O . LYS A 1 179 ? -15.281 2.885 25.419 1.00 51.75 179 LYS A O 1
ATOM 1434 N N . ALA A 1 180 ? -13.276 3.781 25.044 1.00 52.22 180 ALA A N 1
ATOM 1435 C CA . ALA A 1 180 ? -12.580 2.929 25.993 1.00 52.22 180 ALA A CA 1
ATOM 1436 C C . ALA A 1 180 ? -12.416 3.668 27.327 1.00 52.22 180 ALA A C 1
ATOM 1438 O O . ALA A 1 180 ? -11.867 4.771 27.363 1.00 52.22 180 ALA A O 1
ATOM 1439 N N . VAL A 1 181 ? -12.884 3.066 28.421 1.00 53.25 181 VAL A N 1
ATOM 1440 C CA . VAL A 1 181 ? -12.677 3.573 29.784 1.00 53.25 181 VAL A CA 1
ATOM 1441 C C . VAL A 1 181 ? -11.828 2.566 30.552 1.00 53.25 181 VAL A C 1
ATOM 1443 O O . VAL A 1 181 ? -12.158 1.384 30.654 1.00 53.25 181 VAL A O 1
ATOM 1446 N N . PHE A 1 182 ? -10.719 3.044 31.108 1.00 52.50 182 PHE A N 1
ATOM 1447 C CA . PHE A 1 182 ? -9.895 2.259 32.018 1.00 52.50 182 PHE A CA 1
ATOM 1448 C C . PHE A 1 182 ? -10.482 2.344 33.419 1.00 52.50 182 PHE A C 1
ATOM 1450 O O . PHE A 1 182 ? -10.662 3.442 33.946 1.00 52.50 182 PHE A O 1
ATOM 1457 N N . ASN A 1 183 ? -10.756 1.193 34.028 1.00 50.50 183 ASN A N 1
ATOM 1458 C CA . ASN A 1 183 ? -11.132 1.138 35.431 1.00 50.50 183 ASN A CA 1
ATOM 1459 C C . ASN A 1 183 ? -10.071 0.348 36.198 1.00 50.50 183 ASN A C 1
ATOM 1461 O O . ASN A 1 183 ? -9.949 -0.867 36.039 1.00 50.50 183 ASN A O 1
ATOM 1465 N N . MET A 1 184 ? -9.285 1.057 37.006 1.00 45.09 184 MET A N 1
ATOM 1466 C CA . MET A 1 184 ? -8.295 0.455 37.888 1.00 45.09 184 MET A CA 1
ATOM 1467 C C . MET A 1 184 ? -8.980 0.014 39.183 1.00 45.09 184 MET A C 1
ATOM 1469 O O . MET A 1 184 ? -9.270 0.839 40.048 1.00 45.09 184 MET A O 1
ATOM 1473 N N . GLN A 1 185 ? -9.217 -1.287 39.342 1.00 41.06 185 GLN A N 1
ATOM 1474 C CA . GLN A 1 185 ? -9.598 -1.868 40.630 1.00 41.06 185 GLN A CA 1
ATOM 1475 C C . GLN A 1 185 ? -8.606 -2.970 41.010 1.00 41.06 185 GLN A C 1
ATOM 1477 O O . GLN A 1 185 ? -8.754 -4.117 40.604 1.00 41.06 185 GLN A O 1
ATOM 1482 N N . GLY A 1 186 ? -7.615 -2.610 41.830 1.00 43.12 186 GLY A N 1
ATOM 1483 C CA . GLY A 1 186 ? -6.730 -3.566 42.501 1.00 43.12 186 GLY A CA 1
ATOM 1484 C C . GLY A 1 186 ? -5.584 -4.123 41.649 1.00 43.12 186 GLY A C 1
ATOM 1485 O O . GLY A 1 186 ? -5.587 -4.038 40.427 1.00 43.12 186 GLY A O 1
ATOM 1486 N N . ALA A 1 187 ? -4.584 -4.676 42.340 1.00 44.59 187 ALA A N 1
ATOM 1487 C CA . ALA A 1 187 ? -3.250 -4.980 41.819 1.00 44.59 187 ALA A CA 1
ATOM 1488 C C . ALA A 1 187 ? -3.168 -6.122 40.783 1.00 44.59 187 ALA A C 1
ATOM 1490 O O . ALA A 1 187 ? -2.142 -6.233 40.119 1.00 44.59 187 ALA A O 1
ATOM 1491 N N . ASP A 1 188 ? -4.219 -6.935 40.607 1.00 43.03 188 ASP A N 1
ATOM 1492 C CA . ASP A 1 188 ? -4.060 -8.260 39.983 1.00 43.03 188 ASP A CA 1
ATOM 1493 C C . ASP A 1 188 ? -5.021 -8.594 38.828 1.00 43.03 188 ASP A C 1
ATOM 1495 O O . ASP A 1 188 ? -4.975 -9.713 38.333 1.00 43.03 188 ASP A O 1
ATOM 1499 N N . ASN A 1 189 ? -5.891 -7.685 38.363 1.00 51.53 189 ASN A N 1
ATOM 1500 C CA . ASN A 1 189 ? -6.813 -7.980 37.246 1.00 51.53 189 ASN A CA 1
ATOM 1501 C C . ASN A 1 189 ? -7.257 -6.723 36.482 1.00 51.53 189 ASN A C 1
ATOM 1503 O O . ASN A 1 189 ? -8.427 -6.328 36.511 1.00 51.53 189 ASN A O 1
ATOM 1507 N N . GLU A 1 190 ? -6.327 -6.089 35.776 1.00 60.16 190 GLU A N 1
ATOM 1508 C CA . GLU A 1 190 ? -6.635 -4.889 35.005 1.00 60.16 190 GLU A CA 1
ATOM 1509 C C . GLU A 1 190 ? -7.497 -5.194 33.782 1.00 60.16 190 GLU A C 1
ATOM 1511 O O . GLU A 1 190 ? -7.197 -6.074 32.970 1.00 60.16 190 GLU A O 1
ATOM 1516 N N . LYS A 1 191 ? -8.597 -4.450 33.660 1.00 62.31 191 LYS A N 1
ATOM 1517 C CA . LYS A 1 191 ? -9.619 -4.646 32.635 1.00 62.31 191 LYS A CA 1
ATOM 1518 C C . LYS A 1 191 ? -9.860 -3.347 31.874 1.00 62.31 191 LYS A C 1
ATOM 1520 O O . LYS A 1 191 ? -10.076 -2.293 32.473 1.00 62.31 191 LYS A O 1
ATOM 1525 N N . LEU A 1 192 ? -9.859 -3.441 30.550 1.00 60.50 192 LEU A N 1
ATOM 1526 C CA . LEU A 1 192 ? -10.312 -2.396 29.644 1.00 60.50 192 LEU A CA 1
ATOM 1527 C C . LEU A 1 192 ? -11.807 -2.572 29.394 1.00 60.50 192 LEU A C 1
ATOM 1529 O O . LEU A 1 192 ? -12.225 -3.621 28.911 1.00 60.50 192 LEU A O 1
ATOM 1533 N N . TYR A 1 193 ? -12.598 -1.550 29.700 1.00 64.81 193 TYR A N 1
ATOM 1534 C CA . TYR A 1 193 ? -14.037 -1.549 29.465 1.00 64.81 193 TYR A CA 1
ATOM 1535 C C . TYR A 1 193 ? -14.313 -0.754 28.192 1.00 64.81 193 TYR A C 1
ATOM 1537 O O . TYR A 1 193 ? -13.969 0.426 28.097 1.00 64.81 193 TYR A O 1
ATOM 1545 N N . LEU A 1 194 ? -14.900 -1.410 27.199 1.00 59.31 194 LEU A N 1
ATOM 1546 C CA . LEU A 1 194 ? -15.200 -0.822 25.900 1.00 59.31 194 LEU A CA 1
ATOM 1547 C C . LEU A 1 194 ? -16.693 -0.532 25.810 1.00 59.31 194 LEU A C 1
ATOM 1549 O O . LEU A 1 194 ? -17.513 -1.428 26.000 1.00 59.31 194 LEU A O 1
ATOM 1553 N N . TYR A 1 195 ? -17.035 0.713 25.501 1.00 58.91 195 TYR A N 1
ATOM 1554 C CA . TYR A 1 195 ? -18.400 1.210 25.387 1.00 58.91 195 TYR A CA 1
ATOM 1555 C C . TYR A 1 195 ? -18.711 1.578 23.934 1.00 58.91 195 TYR A C 1
ATOM 1557 O O . TYR A 1 195 ? -17.817 1.983 23.186 1.00 58.91 195 TYR A O 1
ATOM 1565 N N . ASP A 1 196 ? -19.967 1.434 23.523 1.00 56.72 196 ASP A N 1
ATOM 1566 C CA . ASP A 1 196 ? -20.445 1.921 22.228 1.00 56.72 196 ASP A CA 1
ATOM 1567 C C . ASP A 1 196 ? -20.712 3.438 22.226 1.00 56.72 196 ASP A C 1
ATOM 1569 O O . ASP A 1 196 ? -20.480 4.143 23.210 1.00 56.72 196 ASP A O 1
ATOM 1573 N N . GLU A 1 197 ? -21.186 3.953 21.088 1.00 55.09 197 GLU A N 1
ATOM 1574 C CA . GLU A 1 197 ? -21.518 5.371 20.897 1.00 55.09 197 GLU A CA 1
ATOM 1575 C C . GLU A 1 197 ? -22.701 5.843 21.765 1.00 55.09 197 GLU A C 1
ATOM 1577 O O . GLU A 1 197 ? -22.942 7.044 21.863 1.00 55.09 197 GLU A O 1
ATOM 1582 N N . GLN A 1 198 ? -23.437 4.922 22.397 1.00 64.56 198 GLN A N 1
ATOM 1583 C CA . GLN A 1 198 ? -24.535 5.202 23.324 1.00 64.56 198 GLN A CA 1
ATOM 1584 C C . GLN A 1 198 ? -24.120 5.013 24.798 1.00 64.56 198 GLN A C 1
ATOM 1586 O O . GLN A 1 198 ? -24.989 4.932 25.666 1.00 64.56 198 GLN A O 1
ATOM 1591 N N . ASP A 1 199 ? -22.813 4.949 25.093 1.00 64.62 199 ASP A N 1
ATOM 1592 C CA . ASP A 1 199 ? -22.251 4.720 26.435 1.00 64.62 199 ASP A CA 1
ATOM 1593 C C . ASP A 1 199 ? -22.678 3.374 27.069 1.00 64.62 199 ASP A C 1
ATOM 1595 O O . ASP A 1 199 ? -22.631 3.196 28.292 1.00 64.62 199 ASP A O 1
ATOM 1599 N N . LYS A 1 200 ? -23.051 2.372 26.263 1.00 67.69 200 LYS A N 1
ATOM 1600 C CA . LYS A 1 200 ? -23.340 1.018 26.752 1.00 67.69 200 LYS A CA 1
ATOM 1601 C C . LYS A 1 200 ? -22.073 0.167 26.728 1.00 67.69 200 LYS A C 1
ATOM 1603 O O . LYS A 1 200 ? -21.375 0.120 25.722 1.00 67.69 200 LYS A O 1
ATOM 1608 N N . LEU A 1 201 ? -21.787 -0.534 27.828 1.00 66.81 201 LEU A N 1
ATOM 1609 C CA . LEU A 1 201 ? -20.664 -1.473 27.911 1.00 66.81 201 LEU A CA 1
ATOM 1610 C C . LEU A 1 201 ? -20.871 -2.640 26.933 1.00 66.81 201 LEU A C 1
ATOM 1612 O O . LEU A 1 201 ? -21.886 -3.336 27.001 1.00 66.81 201 LEU A O 1
ATOM 1616 N N . VAL A 1 202 ? -19.895 -2.858 26.056 1.00 63.91 202 VAL A N 1
ATOM 1617 C CA . VAL A 1 202 ? -19.920 -3.876 24.996 1.00 63.91 202 VAL A CA 1
ATOM 1618 C C . VAL A 1 202 ? -18.947 -5.011 25.291 1.00 63.91 202 VAL A C 1
ATOM 1620 O O . VAL A 1 202 ? -19.283 -6.173 25.087 1.00 63.91 202 VAL A O 1
ATOM 1623 N N . GLU A 1 203 ? -17.750 -4.692 25.781 1.00 66.12 203 GLU A N 1
ATOM 1624 C CA . GLU A 1 203 ? -16.681 -5.675 25.950 1.00 66.12 203 GLU A CA 1
ATOM 1625 C C . GLU A 1 203 ? -15.782 -5.331 27.141 1.00 66.12 203 GLU A C 1
ATOM 1627 O O . GLU A 1 203 ? -15.602 -4.163 27.497 1.00 66.12 203 GLU A O 1
ATOM 1632 N N . ILE A 1 204 ? -15.218 -6.369 27.762 1.00 65.62 204 ILE A N 1
ATOM 1633 C CA . ILE A 1 204 ? -14.223 -6.262 28.826 1.00 65.62 204 ILE A CA 1
ATOM 1634 C C . ILE A 1 204 ? -12.984 -7.046 28.393 1.00 65.62 204 ILE A C 1
ATOM 1636 O O . ILE A 1 204 ? -13.037 -8.272 28.298 1.00 65.62 204 ILE A O 1
ATOM 1640 N N . VAL A 1 205 ? -11.867 -6.355 28.175 1.00 64.19 205 VAL A N 1
ATOM 1641 C CA . VAL A 1 205 ? -10.602 -6.965 27.738 1.00 64.19 205 VAL A CA 1
ATOM 1642 C C . VAL A 1 205 ? -9.626 -7.025 28.909 1.00 64.19 205 VAL A C 1
ATOM 1644 O O . VAL A 1 205 ? -9.376 -6.014 29.562 1.00 64.19 205 VAL A O 1
ATOM 1647 N N . GLY A 1 206 ? -9.072 -8.203 29.194 1.00 58.66 206 GLY A N 1
ATOM 1648 C CA . GLY A 1 206 ? -8.014 -8.355 30.197 1.00 58.66 206 GLY A CA 1
ATOM 1649 C C . GLY A 1 206 ? -6.681 -7.807 29.685 1.00 58.66 206 GLY A C 1
ATOM 1650 O O . GLY A 1 206 ? -6.283 -8.104 28.559 1.00 58.66 206 GLY A O 1
ATOM 1651 N N . ILE A 1 207 ? -5.983 -7.021 30.503 1.00 60.16 207 ILE A N 1
ATOM 1652 C CA . ILE A 1 207 ? -4.678 -6.453 30.157 1.00 60.16 207 ILE A CA 1
ATOM 1653 C C . ILE A 1 207 ? -3.594 -7.328 30.788 1.00 60.16 207 ILE A C 1
ATOM 1655 O O . ILE A 1 207 ? -3.500 -7.455 32.002 1.00 60.16 207 ILE A O 1
ATOM 1659 N N . SER A 1 208 ? -2.782 -7.966 29.945 1.00 52.19 208 SER A N 1
ATOM 1660 C CA . SER A 1 208 ? -1.771 -8.955 30.350 1.00 52.19 208 SER A CA 1
ATOM 1661 C C . SER A 1 208 ? -0.425 -8.356 30.767 1.00 52.19 208 SER A C 1
ATOM 1663 O O . SER A 1 208 ? 0.480 -9.095 31.145 1.00 52.19 208 SER A O 1
ATOM 1665 N N . HIS A 1 209 ? -0.265 -7.034 30.679 1.00 55.84 209 HIS A N 1
ATOM 1666 C CA . HIS A 1 209 ? 0.979 -6.345 31.015 1.00 55.84 209 HIS A CA 1
ATOM 1667 C C . HIS A 1 209 ? 0.770 -5.442 32.222 1.00 55.84 209 HIS A C 1
ATOM 1669 O O . HIS A 1 209 ? -0.110 -4.587 32.199 1.00 55.84 209 HIS A O 1
ATOM 1675 N N . HIS A 1 210 ? 1.618 -5.620 33.237 1.00 55.69 210 HIS A N 1
ATOM 1676 C CA . HIS A 1 210 ? 1.608 -4.803 34.444 1.00 55.69 210 HIS A CA 1
ATOM 1677 C C . HIS A 1 210 ? 1.752 -3.311 34.101 1.00 55.69 210 HIS A C 1
ATOM 1679 O O . HIS A 1 210 ? 2.590 -2.957 33.260 1.00 55.69 210 HIS A O 1
ATOM 1685 N N . PRO A 1 211 ? 0.995 -2.424 34.764 1.00 57.06 211 PRO A N 1
ATOM 1686 C CA . PRO A 1 211 ? 1.207 -0.995 34.664 1.00 57.06 211 PRO A CA 1
ATOM 1687 C C . PRO A 1 211 ? 2.634 -0.632 35.001 1.00 57.06 211 PRO A C 1
ATOM 1689 O O . PRO A 1 211 ? 3.220 -1.123 35.968 1.00 57.06 211 PRO A O 1
ATOM 1692 N N . VAL A 1 212 ? 3.160 0.329 34.264 1.00 57.84 212 VAL A N 1
ATOM 1693 C CA . VAL A 1 212 ? 4.371 1.020 34.672 1.00 57.84 212 VAL A CA 1
ATOM 1694 C C . VAL A 1 212 ? 3.952 2.130 35.627 1.00 57.84 212 VAL A C 1
ATOM 1696 O O . VAL A 1 212 ? 3.141 2.982 35.274 1.00 57.84 212 VAL A O 1
ATOM 1699 N N . SER A 1 213 ? 4.487 2.144 36.846 1.00 55.25 213 SER A N 1
ATOM 1700 C CA . SER A 1 213 ? 4.279 3.276 37.752 1.00 55.25 213 SER A CA 1
ATOM 1701 C C . SER A 1 213 ? 5.149 4.451 37.308 1.00 55.25 213 SER A C 1
ATOM 1703 O O . SER A 1 213 ? 6.377 4.363 37.310 1.00 55.25 213 SER A O 1
ATOM 1705 N N . LEU A 1 214 ? 4.521 5.564 36.935 1.00 52.38 214 LEU A N 1
ATOM 1706 C CA . LEU A 1 214 ? 5.192 6.823 36.637 1.00 52.38 214 LEU A CA 1
ATOM 1707 C C . LEU A 1 214 ? 4.719 7.876 37.641 1.00 52.38 214 LEU A C 1
ATOM 1709 O O . LEU A 1 214 ? 3.555 8.269 37.640 1.00 52.38 214 LEU A O 1
ATOM 1713 N N . LYS A 1 215 ? 5.622 8.336 38.516 1.00 69.75 215 LYS A N 1
ATOM 1714 C CA . LYS A 1 215 ? 5.311 9.320 39.576 1.00 69.75 215 LYS A CA 1
ATOM 1715 C C . LYS A 1 215 ? 4.111 8.913 40.454 1.00 69.75 215 LYS A C 1
ATOM 1717 O O . LYS A 1 215 ? 3.293 9.750 40.816 1.00 69.75 215 LYS A O 1
ATOM 1722 N N . GLY A 1 216 ? 3.987 7.620 40.763 1.00 60.16 216 GLY A N 1
ATOM 1723 C CA . GLY A 1 216 ? 2.885 7.086 41.572 1.00 60.16 216 GLY A CA 1
ATOM 1724 C C . GLY A 1 216 ? 1.563 6.909 40.819 1.00 60.16 216 GLY A C 1
ATOM 1725 O O . GLY A 1 216 ? 0.581 6.501 41.426 1.00 60.16 216 GLY A O 1
ATOM 1726 N N . THR A 1 217 ? 1.529 7.183 39.511 1.00 50.16 217 THR A N 1
ATOM 1727 C CA . THR A 1 217 ? 0.381 6.888 38.645 1.00 50.16 217 THR A CA 1
ATOM 1728 C C . THR A 1 217 ? 0.656 5.603 37.875 1.00 50.16 217 THR A C 1
ATOM 1730 O O . THR A 1 217 ? 1.700 5.484 37.235 1.00 50.16 217 THR A O 1
ATOM 1733 N N . ALA A 1 218 ? -0.259 4.640 37.928 1.00 55.16 218 ALA A N 1
ATOM 1734 C CA . ALA A 1 218 ? -0.175 3.445 37.099 1.00 55.16 218 ALA A CA 1
ATOM 1735 C C . ALA A 1 218 ? -0.474 3.813 35.638 1.00 55.16 218 ALA A C 1
ATOM 1737 O O . ALA A 1 218 ? -1.487 4.445 35.340 1.00 55.16 218 ALA A O 1
ATOM 1738 N N . MET A 1 219 ? 0.425 3.443 34.733 1.00 59.56 219 MET A N 1
ATOM 1739 C CA . MET A 1 219 ? 0.350 3.758 33.310 1.00 59.56 219 MET A CA 1
ATOM 1740 C C . MET A 1 219 ? 0.324 2.468 32.502 1.00 59.56 219 MET A C 1
ATOM 1742 O O . MET A 1 219 ? 1.170 1.598 32.699 1.00 59.56 219 MET A O 1
ATOM 1746 N N . ILE A 1 220 ? -0.578 2.377 31.528 1.00 63.59 220 ILE A N 1
ATOM 1747 C CA . ILE A 1 220 ? -0.588 1.275 30.563 1.00 63.59 220 ILE A CA 1
ATOM 1748 C C . ILE A 1 220 ? 0.194 1.715 29.322 1.00 63.59 220 ILE A C 1
ATOM 1750 O O . ILE A 1 220 ? -0.145 2.739 28.718 1.00 63.59 220 ILE A O 1
ATOM 1754 N N . PRO A 1 221 ? 1.241 0.978 28.913 1.00 68.25 221 PRO A N 1
ATOM 1755 C CA . PRO A 1 221 ? 1.957 1.289 27.687 1.00 68.25 221 PRO A CA 1
ATOM 1756 C C . PRO A 1 221 ? 1.025 1.226 26.472 1.00 68.25 221 PRO A C 1
ATOM 1758 O O . PRO A 1 221 ? 0.288 0.260 26.286 1.00 68.25 221 PRO A O 1
ATOM 1761 N N . VAL A 1 222 ? 1.107 2.220 25.583 1.00 67.19 222 VAL A N 1
ATOM 1762 C CA . VAL A 1 222 ? 0.355 2.220 24.312 1.00 67.19 222 VAL A CA 1
ATOM 1763 C C . VAL A 1 222 ? 0.663 0.969 23.479 1.00 67.19 222 VAL A C 1
ATOM 1765 O O . VAL A 1 222 ? -0.210 0.458 22.782 1.00 67.19 222 VAL A O 1
ATOM 1768 N N . SER A 1 223 ? 1.880 0.430 23.582 1.00 61.88 223 SER A N 1
ATOM 1769 C CA . SER A 1 223 ? 2.265 -0.843 22.964 1.00 61.88 223 SER A CA 1
ATOM 1770 C C . SER A 1 223 ? 1.415 -2.021 23.443 1.00 61.88 223 SER A C 1
ATOM 1772 O O . SER A 1 223 ? 1.069 -2.874 22.632 1.00 61.88 223 SER A O 1
ATOM 1774 N N . SER A 1 224 ? 1.025 -2.049 24.720 1.00 64.56 224 SER A N 1
ATOM 1775 C CA . SER A 1 224 ? 0.153 -3.090 25.275 1.00 64.56 224 SER A CA 1
ATOM 1776 C C . SER A 1 224 ? -1.254 -3.016 24.685 1.00 64.56 224 SER A C 1
ATOM 1778 O O . SER A 1 224 ? -1.869 -4.046 24.439 1.00 64.56 224 SER A O 1
ATOM 1780 N N . LEU A 1 225 ? -1.745 -1.808 24.388 1.00 67.44 225 LEU A N 1
ATOM 1781 C CA . LEU A 1 225 ? -3.027 -1.610 23.704 1.00 67.44 225 LEU A CA 1
ATOM 1782 C C . LEU A 1 225 ? -2.944 -2.033 22.232 1.00 67.44 225 LEU A C 1
ATOM 1784 O O . LEU A 1 225 ? -3.821 -2.740 21.743 1.00 67.44 225 LEU A O 1
ATOM 1788 N N . ARG A 1 226 ? -1.849 -1.690 21.546 1.00 65.31 226 ARG A N 1
ATOM 1789 C CA . ARG A 1 226 ? -1.596 -2.132 20.163 1.00 65.31 226 ARG A CA 1
ATOM 1790 C C . ARG A 1 226 ? -1.493 -3.651 20.035 1.00 65.31 226 ARG A C 1
ATOM 1792 O O . ARG A 1 226 ? -1.987 -4.205 19.059 1.00 65.31 226 ARG A O 1
ATOM 1799 N N . ALA A 1 227 ? -0.925 -4.333 21.032 1.00 59.84 227 ALA A N 1
ATOM 1800 C CA . ALA A 1 227 ? -0.853 -5.795 21.067 1.00 59.84 227 ALA A CA 1
ATOM 1801 C C . ALA A 1 227 ? -2.238 -6.474 21.106 1.00 59.84 227 ALA A C 1
ATOM 1803 O O . ALA A 1 227 ? -2.365 -7.624 20.697 1.00 59.84 227 ALA A O 1
ATOM 1804 N N . LEU A 1 228 ? -3.277 -5.755 21.545 1.00 57.56 228 LEU A N 1
ATOM 1805 C CA . LEU A 1 228 ? -4.673 -6.205 21.526 1.00 57.56 228 LEU A CA 1
ATOM 1806 C C . LEU A 1 228 ? -5.377 -5.906 20.187 1.00 57.56 228 LEU A C 1
ATOM 1808 O O . LEU A 1 228 ? -6.589 -6.062 20.083 1.00 57.56 228 LEU A O 1
ATOM 1812 N N . GLY A 1 229 ? -4.639 -5.446 19.171 1.00 57.75 229 GLY A N 1
ATOM 1813 C CA . GLY A 1 229 ? -5.190 -5.009 17.886 1.00 57.75 229 GLY A CA 1
ATOM 1814 C C . GLY A 1 229 ? -5.770 -3.593 17.908 1.00 57.75 229 GLY A C 1
ATOM 1815 O O . GLY A 1 229 ? -6.245 -3.121 16.878 1.00 57.75 229 GLY A O 1
ATOM 1816 N N . LEU A 1 230 ? -5.697 -2.889 19.044 1.00 62.69 230 LEU A N 1
ATOM 1817 C CA . LEU A 1 230 ? -6.292 -1.565 19.199 1.00 62.69 230 LEU A CA 1
ATOM 1818 C C . LEU A 1 230 ? -5.376 -0.471 18.636 1.00 62.69 230 LEU A C 1
ATOM 1820 O O . LEU A 1 230 ? -4.196 -0.364 18.979 1.00 62.69 230 LEU A O 1
ATOM 1824 N N . THR A 1 231 ? -5.931 0.406 17.807 1.00 61.91 231 THR A N 1
ATOM 1825 C CA . THR A 1 231 ? -5.264 1.638 17.384 1.00 61.91 231 THR A CA 1
ATOM 1826 C C . THR A 1 231 ? -5.532 2.725 18.413 1.00 61.91 231 THR A C 1
ATOM 1828 O O . THR A 1 231 ? -6.677 3.075 18.665 1.00 61.91 231 THR A O 1
ATOM 1831 N N . VAL A 1 232 ? -4.469 3.287 18.987 1.00 69.12 232 VAL A N 1
ATOM 1832 C CA . VAL A 1 232 ? -4.546 4.415 19.923 1.00 69.12 232 VAL A CA 1
ATOM 1833 C C . VAL A 1 232 ? -4.054 5.674 19.216 1.00 69.12 232 VAL A C 1
ATOM 1835 O O . VAL A 1 232 ? -2.891 5.740 18.812 1.00 69.12 232 VAL A O 1
ATOM 1838 N N . THR A 1 233 ? -4.929 6.665 19.076 1.00 61.28 233 THR A N 1
ATOM 1839 C CA . THR A 1 233 ? -4.641 7.971 18.470 1.00 61.28 233 THR A CA 1
ATOM 1840 C C . THR A 1 233 ? -4.668 9.049 19.548 1.00 61.28 233 THR A C 1
ATOM 1842 O O . THR A 1 233 ? -5.624 9.140 20.313 1.00 61.28 233 THR A O 1
ATOM 1845 N N . TRP A 1 234 ? -3.624 9.875 19.616 1.00 65.50 234 TRP A N 1
ATOM 1846 C CA . TRP A 1 234 ? -3.594 11.065 20.467 1.00 65.50 234 TRP A CA 1
ATOM 1847 C C . TRP A 1 234 ? -4.008 12.296 19.665 1.00 65.50 234 TRP A C 1
ATOM 1849 O O . TRP A 1 234 ? -3.404 12.592 18.634 1.00 65.50 234 TRP A O 1
ATOM 1859 N N . HIS A 1 235 ? -5.002 13.027 20.164 1.00 53.00 235 HIS A N 1
ATOM 1860 C CA . HIS A 1 235 ? -5.481 14.281 19.590 1.00 53.00 235 HIS A CA 1
ATOM 1861 C C . HIS A 1 235 ? -4.888 15.463 20.375 1.00 53.00 235 HIS A C 1
ATOM 1863 O O . HIS A 1 235 ? -5.396 15.789 21.451 1.00 53.00 235 HIS A O 1
ATOM 1869 N N . PRO A 1 236 ? -3.810 16.116 19.891 1.00 42.44 236 PRO A N 1
ATOM 1870 C CA . PRO A 1 236 ? -3.088 17.133 20.664 1.00 42.44 236 PRO A CA 1
ATOM 1871 C C . PRO A 1 236 ? -3.909 18.399 20.939 1.00 42.44 236 PRO A C 1
ATOM 1873 O O . PRO A 1 236 ? -3.685 19.054 21.955 1.00 42.44 236 PRO A O 1
ATOM 1876 N N . GLU A 1 237 ? -4.870 18.726 20.071 1.00 45.88 237 GLU A N 1
ATOM 1877 C CA . GLU A 1 237 ? -5.735 19.904 20.211 1.00 45.88 237 GLU A CA 1
ATOM 1878 C C . GLU A 1 237 ? -6.793 19.719 21.305 1.00 45.88 237 GLU A C 1
ATOM 1880 O O . GLU A 1 237 ? -7.009 20.608 22.126 1.00 45.88 237 GLU A O 1
ATOM 1885 N N . THR A 1 238 ? -7.422 18.542 21.359 1.00 48.34 238 THR A N 1
ATOM 1886 C CA . THR A 1 238 ? -8.481 18.229 22.333 1.00 48.34 238 THR A CA 1
ATOM 1887 C C . THR A 1 238 ? -7.952 17.572 23.604 1.00 48.34 238 THR A C 1
ATOM 1889 O O . THR A 1 238 ? -8.686 17.449 24.582 1.00 48.34 238 THR A O 1
ATOM 1892 N N . LYS A 1 239 ? -6.679 17.162 23.606 1.00 46.06 239 LYS A N 1
ATOM 1893 C CA . LYS A 1 239 ? -6.031 16.386 24.670 1.00 46.06 239 LYS A CA 1
ATOM 1894 C C . LYS A 1 239 ? -6.744 15.060 24.969 1.00 46.06 239 LYS A C 1
ATOM 1896 O O . LYS A 1 239 ? -6.819 14.641 26.124 1.00 46.06 239 LYS A O 1
ATOM 1901 N N . GLN A 1 240 ? -7.273 14.403 23.937 1.00 45.53 240 GLN A N 1
ATOM 1902 C CA . GLN A 1 240 ? -8.011 13.141 24.061 1.00 45.53 240 GLN A CA 1
ATOM 1903 C C . GLN A 1 240 ? -7.269 11.969 23.411 1.00 45.53 240 GLN A C 1
ATOM 1905 O O . GLN A 1 240 ? -6.569 12.132 22.411 1.00 45.53 240 GLN A O 1
ATOM 1910 N N . LEU A 1 241 ? -7.459 10.774 23.977 1.00 51.69 241 LEU A N 1
ATOM 1911 C CA . LEU A 1 241 ? -7.067 9.502 23.369 1.00 51.69 241 LEU A CA 1
ATOM 1912 C C . LEU A 1 241 ? -8.292 8.875 22.695 1.00 51.69 241 LEU A C 1
ATOM 1914 O O . LEU A 1 241 ? -9.320 8.681 23.339 1.00 51.69 241 LEU A O 1
ATOM 1918 N N . GLU A 1 242 ? -8.174 8.547 21.414 1.00 58.31 242 GLU A N 1
ATOM 1919 C CA . GLU A 1 242 ? -9.150 7.753 20.665 1.00 58.31 242 GLU A CA 1
ATOM 1920 C C . GLU A 1 242 ? -8.612 6.328 20.519 1.00 58.31 242 GLU A C 1
ATOM 1922 O O . GLU A 1 242 ? -7.458 6.137 20.134 1.00 58.31 242 GLU A O 1
ATOM 1927 N N . ILE A 1 243 ? -9.440 5.334 20.841 1.00 61.59 243 ILE A N 1
ATOM 1928 C CA . ILE A 1 243 ? -9.097 3.914 20.746 1.00 61.59 243 ILE A CA 1
ATOM 1929 C C . ILE A 1 243 ? -10.053 3.270 19.736 1.00 61.59 243 ILE A C 1
ATOM 1931 O O . ILE A 1 243 ? -11.266 3.335 19.912 1.00 61.59 243 ILE A O 1
ATOM 1935 N N . THR A 1 244 ? -9.521 2.672 18.671 1.00 57.66 244 THR A N 1
ATOM 1936 C CA . THR A 1 244 ? -10.302 2.004 17.612 1.00 57.66 244 THR A CA 1
ATOM 1937 C C . THR A 1 244 ? -9.823 0.572 17.370 1.00 57.66 244 THR A C 1
ATOM 1939 O O . THR A 1 244 ? -8.701 0.227 17.739 1.00 57.66 244 THR A O 1
ATOM 1942 N N . TYR A 1 245 ? -10.683 -0.262 16.775 1.00 56.03 245 TYR A N 1
ATOM 1943 C CA . TYR A 1 245 ? -10.458 -1.692 16.507 1.00 56.03 245 TYR A CA 1
ATOM 1944 C C . TYR A 1 245 ? -10.155 -1.979 15.030 1.00 56.03 245 TYR A C 1
ATOM 1946 O O . TYR A 1 245 ? -10.734 -1.309 14.151 1.00 56.03 245 TYR A O 1
#

Radius of gyration: 20.44 Å; cha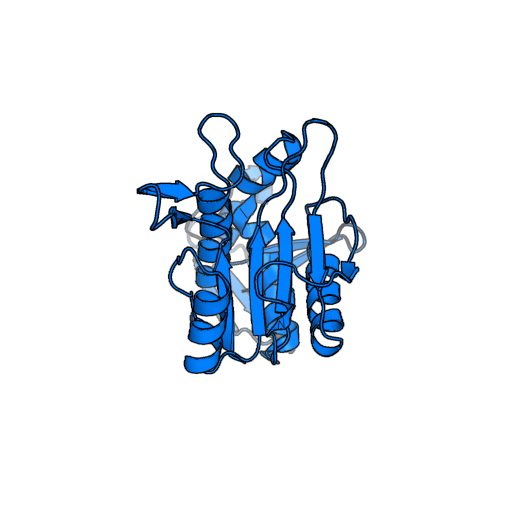ins: 1; bounding box: 46×35×64 Å

Foldseek 3Di:
DEEEQEEPFQEQDPVPRDGTQDDDDPPDGFRVLSVLLVVLLCVLCPVPHHYDYFDDYPQLLNSVVVCVVVVHQEYEYETAAADPPLPDKFKEKEAADPQQQVLRVQLLVLQPQTDRPYYYYDPDPRNRPVDPHHYIYMHQIYCSHPSSVCCSVPVSNVNSVSNVVSVCVVVVRDFFFWDWDWDDDDQDWTWIFTAGPVRHTDDIDTQPDFFDQDPNDGHDDVVSLVVVVWDWDQDPVVRDITIGD

Sequence (245 aa):
MKIALDRGHAAINPDTGWFDPGAVNGKYHEHALAQGVIDEIIKKIKNKINFFVPKPTWDTRTRYNEAIQNGCDYYLCIHINASTNASANGAECWWFRNNSKPFADQIMQNLKLFKNNGVKQKDGVLGQSIATIPYAFLELGFISNTNDLNKLLYQKEEIASNIVKTLEYFSGVKVEKRKAVFNMQGADNEKLYLYDEQDKLVEIVGISHHPVSLKGTAMIPVSSLRALGLTVTWHPETKQLEITY

Secondary structure (DSSP, 8-state):
-EEEEEES---B-TTT--B---SEETTEEHHHHHHHHHHHHHHHHTTTSEEE-PPP-SSHHHHHHHHHHTT-SEEEEEEEE--SSTT---EEEEE-SGGGHHHHHHHHHH-TTS-EEEEEE-TTSTTGGG--S-EEEEEEEETTSHHHHHHHHH-HHHHHHHHHHHHHHHHT----PPEEEEE--STT--EEEEE-TTS-EEEEEE--SPPEEETTEEE--HHHHHTTT-EEEEETTTTEEEEE-

pLDDT: mean 83.44, std 18.09, range [41.06, 98.75]